Protein AF-A0A3R7HC77-F1 (afdb_monomer_lite)

Organism: NCBI:txid325452

Secondary structure (DSSP, 8-state):
-GGG--GGG---EEEE-S-SEEE-GGGGGGGGT-GGGHHHHEEEHHHHS-TTTGGGEEEE-----TT-------S-------EE--------TT---HHHHHHHTTS--EEEESSSSTTTTS---HHHHHHHHHHHHHTT-EEEES--BSSPP-S-B-S-EEEEBTT--EEEES-B---S--EE--TT-

pLDDT: mean 79.85, std 13.67, range [43.16, 96.69]

Foldseek 3Di:
DLQPDAVVVVAAAEAEEQDQFQFQQVCLVVCQQAVVCNVVRGHGVPRVHDPRNVVRYDYDNDDDDPPDDDDDDDPDDDDDPFFDFARDDHDPPPDGDNVVSLVVLLPAAEDEELAQADVPVDPDDPVVRVVVVVVCVVSNHHYHHNWDWPDDDPHWAQCFDWTAIPVGDIDTDRTDHDPHDTDHDPSPD

Sequence (189 aa):
MVRDLTTNDSTEVIIIEKSKFYYHAVGTPRTVVDANFTKKLFISYDNAISESAMPLIKFQRAMIVPGSVESMSYNYLVIATDGTYTVPFKQPANNFKRSTTEAKLTETVMTVEGKDKLAAGEHVREKFHKKLTKHLKRLDVKVVLGERLKTRLTSNSCEKQTLRTNKGTVIESDGQLLCGGFSPTTELV

Radius of gyration: 21.44 Å; chains: 1; bounding box: 42×37×54 Å

Structure (mmCIF, N/CA/C/O backbone):
data_AF-A0A3R7HC77-F1
#
_entry.id   AF-A0A3R7HC77-F1
#
loop_
_atom_site.group_PDB
_atom_site.id
_atom_site.type_symbol
_atom_site.label_atom_id
_atom_site.label_alt_id
_atom_site.label_comp_id
_atom_site.label_asym_id
_atom_site.label_entity_id
_atom_site.label_seq_id
_atom_site.pdbx_PDB_ins_code
_atom_site.Cartn_x
_atom_site.Cartn_y
_atom_site.Cartn_z
_atom_site.occupancy
_atom_site.B_iso_or_equiv
_atom_site.auth_seq_id
_atom_site.auth_comp_id
_atom_site.auth_asym_id
_atom_site.auth_atom_id
_atom_site.pdbx_PDB_model_num
ATOM 1 N N . MET A 1 1 ? 4.908 -9.036 -19.465 1.00 58.41 1 MET A N 1
ATOM 2 C CA . MET A 1 1 ? 5.549 -8.027 -18.579 1.00 58.41 1 MET A CA 1
ATOM 3 C C . MET A 1 1 ? 7.033 -7.953 -18.926 1.00 58.41 1 MET A C 1
ATOM 5 O O . MET A 1 1 ? 7.505 -8.867 -19.579 1.00 58.41 1 MET A O 1
ATOM 9 N N . VAL A 1 2 ? 7.791 -6.935 -18.483 1.00 70.31 2 VAL A N 1
ATOM 10 C CA . VAL A 1 2 ? 9.263 -6.871 -18.705 1.00 70.31 2 VAL A CA 1
ATOM 11 C C . VAL A 1 2 ? 9.970 -8.172 -18.281 1.00 70.31 2 VAL A C 1
ATOM 13 O O . VAL A 1 2 ? 10.929 -8.588 -18.913 1.00 70.31 2 VAL A O 1
ATOM 16 N N . ARG A 1 3 ? 9.440 -8.861 -17.262 1.00 72.62 3 ARG A N 1
ATOM 17 C CA . ARG A 1 3 ? 9.905 -10.178 -16.791 1.00 72.62 3 ARG A CA 1
ATOM 18 C C . ARG A 1 3 ? 9.859 -11.307 -17.825 1.00 72.62 3 ARG A C 1
ATOM 20 O O . ARG A 1 3 ? 10.592 -12.275 -17.663 1.00 72.62 3 ARG A O 1
ATOM 27 N N . ASP A 1 4 ? 9.013 -11.194 -18.838 1.00 80.00 4 ASP A N 1
ATOM 28 C CA . ASP A 1 4 ? 8.796 -12.248 -19.833 1.00 80.00 4 ASP A CA 1
ATOM 29 C C . ASP A 1 4 ? 9.574 -11.978 -21.128 1.00 80.00 4 ASP A C 1
ATOM 31 O O . ASP A 1 4 ? 9.468 -12.754 -22.071 1.00 80.00 4 ASP A O 1
ATOM 35 N N . LEU A 1 5 ? 10.336 -10.877 -21.181 1.00 83.25 5 LEU A N 1
ATOM 36 C CA . LEU A 1 5 ? 11.144 -10.537 -22.343 1.00 83.25 5 LEU A CA 1
ATOM 37 C C . LEU A 1 5 ? 12.323 -11.497 -22.493 1.00 83.25 5 LEU A C 1
ATOM 39 O O . LEU A 1 5 ? 12.971 -11.932 -21.532 1.00 83.25 5 LEU A O 1
ATOM 43 N N . THR A 1 6 ? 12.613 -11.775 -23.750 1.00 81.69 6 THR A N 1
ATOM 44 C CA . THR A 1 6 ? 13.701 -12.614 -24.213 1.00 81.69 6 THR A CA 1
ATOM 45 C C . THR A 1 6 ? 14.440 -11.902 -25.336 1.00 81.69 6 THR A C 1
ATOM 47 O O . THR A 1 6 ? 13.925 -10.988 -25.979 1.00 81.69 6 THR A O 1
ATOM 50 N N . THR A 1 7 ? 15.658 -12.344 -25.628 1.00 78.75 7 THR A N 1
ATOM 51 C CA . THR A 1 7 ? 16.459 -11.782 -26.725 1.00 78.75 7 THR A CA 1
ATOM 52 C C . THR A 1 7 ? 15.796 -11.930 -28.098 1.00 78.75 7 THR A C 1
ATOM 54 O O . THR A 1 7 ? 16.121 -11.174 -29.009 1.00 78.75 7 THR A O 1
ATOM 57 N N . ASN A 1 8 ? 14.839 -12.853 -28.249 1.00 84.50 8 ASN A N 1
ATOM 58 C CA . ASN A 1 8 ? 14.080 -13.035 -29.487 1.00 84.50 8 ASN A CA 1
ATOM 59 C C . ASN A 1 8 ? 13.098 -11.887 -29.757 1.00 84.50 8 ASN A C 1
ATOM 61 O O . ASN A 1 8 ? 12.746 -11.651 -30.910 1.00 84.50 8 ASN A O 1
ATOM 65 N N . ASP A 1 9 ? 12.698 -11.141 -28.726 1.00 84.69 9 ASP A N 1
ATOM 66 C CA . ASP A 1 9 ? 11.737 -10.042 -28.854 1.00 84.69 9 ASP A CA 1
ATOM 67 C C . ASP A 1 9 ? 12.337 -8.799 -29.535 1.00 84.69 9 ASP A C 1
ATOM 69 O O . ASP A 1 9 ? 11.611 -7.846 -29.815 1.00 84.69 9 ASP A O 1
ATOM 73 N N . SER A 1 10 ? 13.654 -8.788 -29.808 1.00 84.19 10 SER A N 1
ATOM 74 C CA . SER A 1 10 ? 14.369 -7.717 -30.529 1.00 84.19 10 SER A CA 1
ATOM 75 C C . SER A 1 10 ? 14.011 -6.306 -30.037 1.00 84.19 10 SER A C 1
ATOM 77 O O . SER A 1 10 ? 13.855 -5.372 -30.821 1.00 84.19 10 SER A O 1
ATOM 79 N N . THR A 1 11 ? 13.843 -6.166 -28.721 1.00 87.19 11 THR A N 1
ATOM 80 C CA . THR A 1 11 ? 13.348 -4.952 -28.070 1.00 87.19 11 THR A CA 1
ATOM 81 C C . THR A 1 11 ? 14.378 -4.449 -27.067 1.00 87.19 11 THR A C 1
ATOM 83 O O . THR A 1 11 ? 14.855 -5.210 -26.228 1.00 87.19 11 THR A O 1
ATOM 86 N N . GLU A 1 12 ? 14.686 -3.154 -27.126 1.00 90.56 12 GLU A N 1
ATOM 87 C CA . GLU A 1 12 ? 15.409 -2.445 -26.069 1.00 90.56 12 GLU A CA 1
ATOM 88 C C . GLU A 1 12 ? 14.405 -1.793 -25.113 1.00 90.56 12 GLU A C 1
ATOM 90 O O . GLU A 1 12 ? 13.430 -1.176 -25.547 1.00 90.56 12 GLU A O 1
ATOM 95 N N . VAL A 1 13 ? 14.649 -1.910 -23.807 1.00 92.50 13 VAL A N 1
ATOM 96 C CA . VAL A 1 13 ? 13.808 -1.304 -22.772 1.00 92.50 13 VAL A CA 1
ATOM 97 C C . VAL A 1 13 ? 14.621 -0.297 -21.974 1.00 92.50 13 VAL A C 1
ATOM 99 O O . VAL A 1 13 ? 15.631 -0.639 -21.363 1.00 92.50 13 VAL A O 1
ATOM 102 N N . ILE A 1 14 ? 14.141 0.944 -21.917 1.00 91.19 14 ILE A N 1
ATOM 103 C CA . ILE A 1 14 ? 14.693 1.977 -21.039 1.00 91.19 14 ILE A CA 1
ATOM 104 C C . ILE A 1 14 ? 13.765 2.120 -19.834 1.00 91.19 14 ILE A C 1
ATOM 106 O O . ILE A 1 14 ? 12.588 2.446 -19.979 1.00 91.19 14 ILE A O 1
ATOM 110 N N . ILE A 1 15 ? 14.293 1.870 -18.636 1.00 89.88 15 ILE A N 1
ATOM 111 C CA . ILE A 1 15 ? 13.570 2.071 -17.377 1.00 89.88 15 ILE A CA 1
ATOM 112 C C . ILE A 1 15 ? 14.060 3.368 -16.744 1.00 89.88 15 ILE A C 1
ATOM 114 O O . ILE A 1 15 ? 15.208 3.456 -16.303 1.00 89.88 15 ILE A O 1
ATOM 118 N N . ILE A 1 16 ? 13.168 4.355 -16.668 1.00 87.94 16 ILE A N 1
ATOM 119 C CA . ILE A 1 16 ? 13.407 5.615 -15.965 1.00 87.94 16 ILE A CA 1
ATOM 120 C C . ILE A 1 16 ? 12.888 5.470 -14.537 1.00 87.94 16 ILE A C 1
ATOM 122 O O . ILE A 1 16 ? 11.684 5.408 -14.306 1.00 87.94 16 ILE A O 1
ATOM 126 N N . GLU A 1 17 ? 13.803 5.394 -13.573 1.00 83.38 17 GLU A N 1
ATOM 127 C CA . GLU A 1 17 ? 13.462 5.168 -12.169 1.00 83.38 17 GLU A CA 1
ATOM 128 C C . GLU A 1 17 ? 14.442 5.894 -11.238 1.00 83.38 17 GLU A C 1
ATOM 130 O O . GLU A 1 17 ? 15.667 5.791 -11.365 1.00 83.38 17 GLU A O 1
ATOM 135 N N . LYS A 1 18 ? 13.903 6.583 -10.229 1.00 81.00 18 LYS A N 1
ATOM 136 C CA . LYS A 1 18 ? 14.699 7.287 -9.216 1.00 81.00 18 LYS A CA 1
ATOM 137 C C . LYS A 1 18 ? 15.433 6.320 -8.275 1.00 81.00 18 LYS A C 1
ATOM 139 O O . LYS A 1 18 ? 16.565 6.584 -7.861 1.00 81.00 18 LYS A O 1
ATOM 144 N N . SER A 1 19 ? 14.827 5.176 -7.951 1.00 81.06 19 SER A N 1
ATOM 145 C CA . SER A 1 19 ? 15.245 4.222 -6.912 1.00 81.06 19 SER A CA 1
ATOM 146 C C . SER A 1 19 ? 16.106 3.043 -7.393 1.00 81.06 19 SER A C 1
ATOM 148 O O . SER A 1 19 ? 15.931 2.527 -8.490 1.00 81.06 19 SER A O 1
ATOM 150 N N . LYS A 1 20 ? 17.098 2.597 -6.584 1.00 84.56 20 LYS A N 1
ATOM 151 C CA . LYS A 1 20 ? 18.055 1.493 -6.925 1.00 84.56 20 LYS A CA 1
ATOM 152 C C . LYS A 1 20 ? 17.440 0.113 -6.767 1.00 84.56 20 LYS A C 1
ATOM 154 O O . LYS A 1 20 ? 18.063 -0.887 -7.091 1.00 84.56 20 LYS A O 1
ATOM 159 N N . PHE A 1 21 ? 16.219 0.092 -6.283 1.00 84.44 21 PHE A N 1
ATOM 160 C CA . PHE A 1 21 ? 15.505 -1.084 -5.869 1.00 84.44 21 PHE A CA 1
ATOM 161 C C . PHE A 1 21 ? 14.038 -0.893 -6.220 1.00 84.44 21 PHE A C 1
ATOM 163 O O . PHE A 1 21 ? 13.509 0.223 -6.171 1.00 84.44 21 PHE A O 1
ATOM 170 N N . TYR A 1 22 ? 13.388 -2.009 -6.497 1.00 84.12 22 TYR A N 1
ATOM 171 C CA . TYR A 1 22 ? 11.946 -2.102 -6.492 1.00 84.12 22 TYR A CA 1
ATOM 172 C C . TYR A 1 22 ? 11.442 -2.067 -5.042 1.00 84.12 22 TYR A C 1
ATOM 174 O O . TYR A 1 22 ? 11.969 -2.767 -4.171 1.00 84.12 22 TYR A O 1
ATOM 182 N N . TYR A 1 23 ? 10.427 -1.248 -4.774 1.00 82.75 23 TYR A N 1
ATOM 183 C CA . TYR A 1 23 ? 9.815 -1.131 -3.453 1.00 82.75 23 TYR A CA 1
ATOM 184 C C . TYR A 1 23 ? 8.523 -1.951 -3.371 1.00 82.75 23 TYR A C 1
ATOM 186 O O . TYR A 1 23 ? 7.551 -1.682 -4.073 1.00 82.75 23 TYR A O 1
ATOM 194 N N . HIS A 1 24 ? 8.482 -2.943 -2.483 1.00 85.56 24 HIS A N 1
ATOM 195 C CA . HIS A 1 24 ? 7.312 -3.796 -2.291 1.00 85.56 24 HIS A CA 1
ATOM 196 C C . HIS A 1 24 ? 6.262 -3.137 -1.378 1.00 85.56 24 HIS A C 1
ATOM 198 O O . HIS A 1 24 ? 6.124 -3.494 -0.208 1.00 85.56 24 HIS A O 1
ATOM 204 N N . ALA A 1 25 ? 5.488 -2.200 -1.933 1.00 78.69 25 ALA A N 1
ATOM 205 C CA . ALA A 1 25 ? 4.499 -1.404 -1.194 1.00 78.69 25 ALA A CA 1
ATOM 206 C C . ALA A 1 25 ? 3.441 -2.240 -0.440 1.00 78.69 25 ALA A C 1
ATOM 208 O O . ALA A 1 25 ? 3.046 -1.901 0.674 1.00 78.69 25 ALA A O 1
ATOM 209 N N . VAL A 1 26 ? 3.014 -3.377 -1.002 1.00 83.00 26 VAL A N 1
ATOM 210 C CA . VAL A 1 26 ? 2.034 -4.279 -0.358 1.00 83.00 26 VAL A CA 1
ATOM 211 C C . VAL A 1 26 ? 2.589 -4.899 0.930 1.00 83.00 26 VAL A C 1
ATOM 213 O O . VAL A 1 26 ? 1.835 -5.193 1.855 1.00 83.00 26 VAL A O 1
ATOM 216 N N . GLY A 1 27 ? 3.909 -5.072 1.021 1.00 83.12 27 GLY A N 1
ATOM 217 C CA . GLY A 1 27 ? 4.573 -5.568 2.221 1.00 83.12 27 GLY A CA 1
ATOM 218 C C . GLY A 1 27 ? 4.701 -4.520 3.325 1.00 83.12 27 GLY A C 1
ATOM 219 O O . GLY A 1 27 ? 4.943 -4.883 4.474 1.00 83.12 27 GLY A O 1
ATOM 220 N N . THR A 1 28 ? 4.533 -3.233 3.020 1.00 77.44 28 THR A N 1
ATOM 221 C CA . THR A 1 28 ? 4.806 -2.133 3.953 1.00 77.44 28 THR A CA 1
ATOM 222 C C . THR A 1 28 ? 4.014 -2.195 5.258 1.00 77.44 28 THR A C 1
ATOM 224 O O . THR A 1 28 ? 4.620 -1.983 6.304 1.00 77.44 28 THR A O 1
ATOM 227 N N . PRO A 1 29 ? 2.722 -2.574 5.300 1.00 79.31 29 PRO A N 1
ATOM 228 C CA . PRO A 1 29 ? 2.012 -2.727 6.572 1.00 79.31 29 PRO A CA 1
ATOM 229 C C . PRO A 1 29 ? 2.699 -3.693 7.552 1.00 79.31 29 PRO A C 1
ATOM 231 O O . PRO A 1 29 ? 2.525 -3.578 8.763 1.00 79.31 29 PRO A O 1
ATOM 234 N N . ARG A 1 30 ? 3.529 -4.626 7.062 1.00 82.00 30 ARG A N 1
ATOM 235 C CA . ARG A 1 30 ? 4.286 -5.543 7.916 1.00 82.00 30 ARG A CA 1
ATOM 236 C C . ARG A 1 30 ? 5.389 -4.838 8.712 1.00 82.00 30 ARG A C 1
ATOM 238 O O . ARG A 1 30 ? 5.712 -5.309 9.798 1.00 82.00 30 ARG A O 1
ATOM 245 N N . THR A 1 31 ? 5.930 -3.711 8.245 1.00 73.62 31 THR A N 1
ATOM 246 C CA . THR A 1 31 ? 6.983 -2.981 8.978 1.00 73.62 31 THR A CA 1
ATOM 247 C C . THR A 1 31 ? 6.468 -2.251 10.205 1.00 73.62 31 THR A C 1
ATOM 249 O O . THR A 1 31 ? 7.250 -1.997 11.117 1.00 73.62 31 THR A O 1
ATOM 252 N N . VAL A 1 32 ? 5.158 -1.988 10.273 1.00 71.12 32 VAL A N 1
ATOM 253 C CA . VAL A 1 32 ? 4.496 -1.469 11.483 1.00 71.12 32 VAL A CA 1
ATOM 254 C C . VAL A 1 32 ? 4.728 -2.406 12.664 1.00 71.12 32 VAL A C 1
ATOM 256 O O . VAL A 1 32 ? 4.864 -1.967 13.802 1.00 71.12 32 VAL A O 1
ATOM 259 N N . VAL A 1 33 ? 4.772 -3.709 12.380 1.00 73.38 33 VAL A N 1
ATOM 260 C CA . VAL A 1 33 ? 4.750 -4.763 13.392 1.00 73.38 33 VAL A CA 1
ATOM 261 C C . VAL A 1 33 ? 6.056 -5.549 13.507 1.00 73.38 33 VAL A C 1
ATOM 263 O O . VAL A 1 33 ? 6.248 -6.317 14.453 1.00 73.38 33 VAL A O 1
ATOM 266 N N . ASP A 1 34 ? 6.939 -5.378 12.531 1.00 74.88 34 ASP A N 1
ATOM 267 C CA . ASP A 1 34 ? 8.190 -6.107 12.386 1.00 74.88 34 ASP A CA 1
ATOM 268 C C . ASP A 1 34 ? 9.205 -5.229 11.649 1.00 74.88 34 ASP A C 1
ATOM 270 O O . ASP A 1 34 ? 9.308 -5.252 10.420 1.00 74.88 34 ASP A O 1
ATOM 274 N N . ALA A 1 35 ? 9.969 -4.433 12.398 1.00 72.62 35 ALA A N 1
ATOM 275 C CA . ALA A 1 35 ? 10.950 -3.520 11.810 1.00 72.62 35 ALA A CA 1
ATOM 276 C C . ALA A 1 35 ? 11.988 -4.230 10.922 1.00 72.62 35 ALA A C 1
ATOM 278 O O . ALA A 1 35 ? 12.471 -3.651 9.945 1.00 72.62 35 ALA A O 1
ATOM 279 N N . ASN A 1 36 ? 12.319 -5.491 11.227 1.00 80.12 36 ASN A N 1
ATOM 280 C CA . ASN A 1 36 ? 13.277 -6.279 10.451 1.00 80.12 36 ASN A CA 1
ATOM 281 C C . ASN A 1 36 ? 12.746 -6.622 9.055 1.00 80.12 36 ASN A C 1
ATOM 283 O O . ASN A 1 36 ? 13.534 -6.880 8.141 1.00 80.12 36 ASN A O 1
ATOM 287 N N . PHE A 1 37 ? 11.427 -6.562 8.858 1.00 82.31 37 PHE A N 1
ATOM 288 C CA . PHE A 1 37 ? 10.802 -6.733 7.553 1.00 82.31 37 PHE A CA 1
ATOM 289 C C . PHE A 1 37 ? 11.151 -5.607 6.571 1.00 82.31 37 PHE A C 1
ATOM 291 O O . PHE A 1 37 ? 11.095 -5.823 5.365 1.00 82.31 37 PHE A O 1
ATOM 298 N N . THR A 1 38 ? 11.606 -4.443 7.051 1.00 79.19 38 THR A N 1
ATOM 299 C CA . THR A 1 38 ? 12.018 -3.307 6.203 1.00 79.19 38 THR A CA 1
ATOM 300 C C . THR A 1 38 ? 13.045 -3.719 5.149 1.00 79.19 38 THR A C 1
ATOM 302 O O . THR A 1 38 ? 12.943 -3.323 3.992 1.00 79.19 38 THR A O 1
ATOM 305 N N . LYS A 1 39 ? 13.992 -4.594 5.511 1.00 83.38 39 LYS A N 1
ATOM 306 C CA . LYS A 1 39 ? 15.020 -5.106 4.587 1.00 83.38 39 LYS A CA 1
ATOM 307 C C . LYS A 1 39 ? 14.432 -5.919 3.429 1.00 83.38 39 LYS A C 1
ATOM 309 O O . LYS A 1 39 ? 15.059 -6.023 2.388 1.00 83.38 39 LYS A O 1
ATOM 314 N N . LYS A 1 40 ? 13.238 -6.490 3.613 1.00 88.00 40 LYS A N 1
ATOM 315 C CA . LYS A 1 40 ? 12.517 -7.272 2.599 1.00 88.00 40 LYS A CA 1
ATOM 316 C C . LYS A 1 40 ? 11.644 -6.406 1.689 1.00 88.00 40 LYS A C 1
ATOM 318 O O . LYS A 1 40 ? 11.146 -6.915 0.692 1.00 88.00 40 LYS A O 1
ATOM 323 N N . LEU A 1 41 ? 11.444 -5.124 2.018 1.00 83.69 41 LEU A N 1
ATOM 324 C CA . LEU A 1 41 ? 10.681 -4.204 1.169 1.00 83.69 41 LEU A CA 1
ATOM 325 C C . LEU A 1 41 ? 11.484 -3.697 -0.027 1.00 83.69 41 LEU A C 1
ATOM 327 O O . LEU A 1 41 ? 10.890 -3.291 -1.020 1.00 83.69 41 LEU A O 1
ATOM 331 N N . PHE A 1 42 ? 12.811 -3.692 0.074 1.00 86.31 42 PHE A N 1
ATOM 332 C CA . PHE A 1 42 ? 13.704 -3.158 -0.946 1.00 86.31 42 PHE A CA 1
ATOM 333 C C . PHE A 1 42 ? 14.336 -4.314 -1.717 1.00 86.31 42 PHE A C 1
ATOM 335 O O . PHE A 1 42 ? 15.244 -4.982 -1.228 1.00 86.31 42 PHE A O 1
ATOM 342 N N . ILE A 1 43 ? 13.813 -4.577 -2.911 1.00 88.81 43 ILE A N 1
ATOM 343 C CA . ILE A 1 43 ? 14.195 -5.715 -3.747 1.00 88.81 43 ILE A CA 1
ATOM 344 C C . ILE A 1 43 ? 15.140 -5.208 -4.840 1.00 88.81 43 ILE A C 1
ATOM 346 O O . ILE A 1 43 ? 14.795 -4.268 -5.558 1.00 88.81 43 ILE A O 1
ATOM 350 N N . SER A 1 44 ? 16.330 -5.808 -4.973 1.00 89.69 44 SER A N 1
ATOM 351 C CA . SER A 1 44 ? 17.231 -5.487 -6.094 1.00 89.69 44 SER A CA 1
ATOM 352 C C . SER A 1 44 ? 16.535 -5.761 -7.424 1.00 89.69 44 SER A C 1
ATOM 354 O O . SER A 1 44 ? 15.783 -6.732 -7.537 1.00 89.69 44 SER A O 1
ATOM 356 N N . TYR A 1 45 ? 16.819 -4.950 -8.441 1.00 86.94 45 TYR A N 1
ATOM 357 C CA . TYR A 1 45 ? 16.300 -5.197 -9.782 1.00 86.94 45 TYR A CA 1
ATOM 358 C C . TYR A 1 45 ? 16.773 -6.531 -10.363 1.00 86.94 45 TYR A C 1
ATOM 360 O O . TYR A 1 45 ? 15.978 -7.182 -11.032 1.00 86.94 45 TYR A O 1
ATOM 368 N N . ASP A 1 46 ? 17.959 -7.009 -9.985 1.00 86.62 46 ASP A N 1
ATOM 369 C CA . ASP A 1 46 ? 18.459 -8.339 -10.374 1.00 86.62 46 ASP A CA 1
ATOM 370 C C . ASP A 1 46 ? 17.553 -9.477 -9.874 1.00 86.62 46 ASP A C 1
ATOM 372 O O . ASP A 1 46 ? 17.426 -10.511 -10.512 1.00 86.62 46 ASP A O 1
ATOM 376 N N . ASN A 1 47 ? 16.875 -9.273 -8.738 1.00 87.88 47 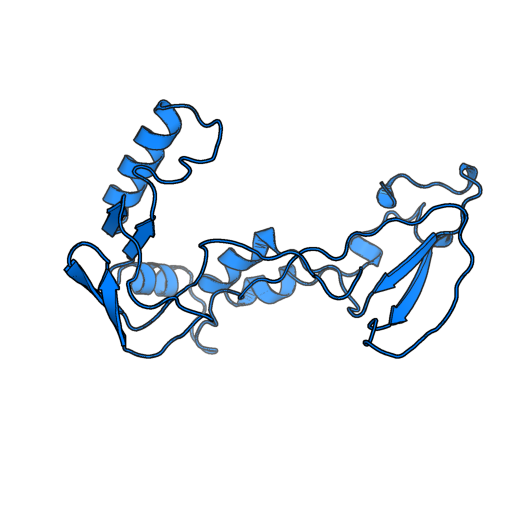ASN A N 1
ATOM 377 C CA . ASN A 1 47 ? 15.908 -10.233 -8.194 1.00 87.88 47 ASN A CA 1
ATOM 378 C C . ASN A 1 47 ? 14.488 -9.979 -8.722 1.00 87.88 47 ASN A C 1
ATOM 380 O O . ASN A 1 47 ? 13.606 -10.838 -8.632 1.00 87.88 47 ASN A O 1
ATOM 384 N N . ALA A 1 48 ? 14.221 -8.760 -9.191 1.00 85.62 48 ALA A N 1
ATOM 385 C CA . ALA A 1 48 ? 12.917 -8.361 -9.688 1.00 85.62 48 ALA A CA 1
ATOM 386 C C . ALA A 1 48 ? 12.752 -8.662 -11.182 1.00 85.62 48 ALA A C 1
ATOM 388 O O . ALA A 1 48 ? 11.618 -8.804 -11.622 1.00 85.62 48 ALA A O 1
ATOM 389 N N . ILE A 1 49 ? 13.827 -8.784 -11.949 1.00 87.31 49 ILE A N 1
ATOM 390 C CA . ILE A 1 49 ? 13.828 -8.986 -13.399 1.00 87.31 49 ILE A CA 1
ATOM 391 C C . ILE A 1 49 ? 14.449 -10.353 -13.694 1.00 87.31 49 ILE A C 1
ATOM 393 O O . ILE A 1 49 ? 15.336 -10.798 -12.978 1.00 87.31 49 ILE A O 1
ATOM 397 N N . SER A 1 50 ? 13.943 -11.051 -14.709 1.00 87.19 50 SER A N 1
ATOM 398 C CA . SER A 1 50 ? 14.492 -12.347 -15.113 1.00 87.19 50 SER A CA 1
ATOM 399 C C . SER A 1 50 ? 15.877 -12.191 -15.748 1.00 87.19 50 SER A C 1
ATOM 401 O O . SER A 1 50 ? 16.158 -11.203 -16.428 1.00 87.19 50 SER A O 1
ATOM 403 N N . GLU A 1 51 ? 16.727 -13.207 -15.586 1.00 86.88 51 GLU A N 1
ATOM 404 C CA . GLU A 1 51 ? 18.066 -13.230 -16.193 1.00 86.88 51 GLU A CA 1
ATOM 405 C C . GLU A 1 51 ? 18.018 -13.083 -17.723 1.00 86.88 51 GLU A C 1
ATOM 407 O O . GLU A 1 51 ? 18.907 -12.470 -18.304 1.00 86.88 51 GLU A O 1
ATOM 412 N N . SER A 1 52 ? 16.959 -13.578 -18.376 1.00 87.44 52 SER A N 1
ATOM 413 C CA . SER A 1 52 ? 16.765 -13.447 -19.827 1.00 87.44 52 SER A CA 1
ATOM 414 C C . SER A 1 52 ? 16.455 -12.019 -20.279 1.00 87.44 52 SER A C 1
ATOM 416 O O . SER A 1 52 ? 16.820 -11.645 -21.391 1.00 87.44 52 SER A O 1
ATOM 418 N N . ALA A 1 53 ? 15.778 -11.229 -19.440 1.00 88.75 53 ALA A N 1
ATOM 419 C CA . ALA A 1 53 ? 15.358 -9.870 -19.770 1.00 88.75 53 ALA A CA 1
ATOM 420 C C . ALA A 1 53 ? 16.417 -8.823 -19.404 1.00 88.75 53 ALA A C 1
ATOM 422 O O . ALA A 1 53 ? 16.508 -7.788 -20.060 1.00 88.75 53 ALA A O 1
ATOM 423 N N . MET A 1 54 ? 17.226 -9.080 -18.372 1.00 88.44 54 MET A N 1
ATOM 424 C CA . MET A 1 54 ? 18.202 -8.117 -17.851 1.00 88.44 54 MET A CA 1
ATOM 425 C C . MET A 1 54 ? 19.168 -7.544 -18.915 1.00 88.44 54 MET A C 1
ATOM 427 O O . MET A 1 54 ? 19.396 -6.334 -18.888 1.00 88.44 54 MET A O 1
ATOM 431 N N . PRO A 1 55 ? 19.682 -8.322 -19.896 1.00 89.81 55 PRO A N 1
ATOM 432 C CA . PRO A 1 55 ? 20.557 -7.791 -20.948 1.00 89.81 55 PRO A CA 1
ATOM 433 C C . PRO A 1 55 ? 19.896 -6.768 -21.883 1.00 89.81 55 PRO A C 1
ATOM 435 O O . PRO A 1 55 ? 20.597 -6.024 -22.563 1.00 89.81 55 PRO A O 1
ATOM 438 N N . LEU A 1 56 ? 18.562 -6.733 -21.938 1.00 90.94 56 LEU A N 1
ATOM 439 C CA . LEU A 1 56 ? 17.787 -5.855 -22.822 1.00 90.94 56 LEU A CA 1
ATOM 440 C C . LEU A 1 56 ? 17.419 -4.521 -22.161 1.00 90.94 56 LEU A C 1
ATOM 442 O O . LEU A 1 56 ? 16.792 -3.667 -22.792 1.00 90.94 56 LEU A O 1
ATOM 446 N N . ILE A 1 57 ? 17.762 -4.353 -20.882 1.00 90.56 57 ILE A N 1
ATOM 447 C CA . ILE A 1 57 ? 17.282 -3.252 -20.053 1.00 90.56 57 ILE A CA 1
ATOM 448 C C . ILE A 1 57 ? 18.407 -2.263 -19.774 1.00 90.56 57 ILE A C 1
ATOM 450 O O . ILE A 1 57 ? 19.454 -2.603 -19.226 1.00 90.56 57 ILE A O 1
ATOM 454 N N . LYS A 1 58 ? 18.137 -0.992 -20.066 1.00 91.19 58 LYS A N 1
ATOM 455 C CA . LYS A 1 58 ? 18.966 0.144 -19.668 1.00 91.19 58 LYS A CA 1
ATOM 456 C C . LYS A 1 58 ? 18.255 0.927 -18.572 1.00 91.19 58 LYS A C 1
ATOM 458 O O . LYS A 1 58 ? 17.151 1.431 -18.764 1.00 91.19 58 LYS A O 1
ATOM 463 N N . PHE A 1 59 ? 18.896 1.050 -17.414 1.00 88.69 59 PHE A N 1
ATOM 464 C CA . PHE A 1 59 ? 18.382 1.872 -16.321 1.00 88.69 59 PHE A CA 1
ATOM 465 C C . PHE A 1 59 ? 18.868 3.310 -16.453 1.00 88.69 59 PHE A C 1
ATOM 467 O O . PHE A 1 59 ? 20.071 3.565 -16.408 1.00 88.69 59 PHE A O 1
ATOM 474 N N . GLN A 1 60 ? 17.932 4.253 -16.505 1.00 87.88 60 GLN A N 1
ATOM 475 C CA . GLN A 1 60 ? 18.217 5.673 -16.374 1.00 87.88 60 GLN A CA 1
ATOM 476 C C . GLN A 1 60 ? 17.716 6.182 -15.025 1.00 87.88 60 GLN A C 1
ATOM 478 O O . GLN A 1 60 ? 16.552 6.039 -14.650 1.00 87.88 60 GLN A O 1
ATOM 483 N N . ARG A 1 61 ? 18.638 6.773 -14.268 1.00 81.81 61 ARG A N 1
ATOM 484 C CA . ARG A 1 61 ? 18.397 7.275 -12.915 1.00 81.81 61 ARG A CA 1
ATOM 485 C C . ARG A 1 61 ? 17.977 8.720 -12.990 1.00 81.81 61 ARG A C 1
ATOM 487 O O . ARG A 1 61 ? 18.826 9.602 -12.961 1.00 81.81 61 ARG A O 1
ATOM 494 N N . ALA A 1 62 ? 16.680 8.949 -13.100 1.00 74.56 62 ALA A N 1
ATOM 495 C CA . ALA A 1 62 ? 16.159 10.296 -13.225 1.00 74.56 62 ALA A CA 1
ATOM 496 C C . ALA A 1 62 ? 14.883 10.481 -12.410 1.00 74.56 62 ALA A C 1
ATOM 498 O O . ALA A 1 62 ? 14.136 9.540 -12.136 1.00 74.56 62 ALA A O 1
ATOM 499 N N . MET A 1 63 ? 14.667 11.731 -12.021 1.00 67.06 63 MET A N 1
ATOM 500 C CA . MET A 1 63 ? 13.401 12.232 -11.519 1.00 67.06 63 MET A CA 1
ATOM 501 C C . MET A 1 63 ? 12.930 13.269 -12.529 1.00 67.06 63 MET A C 1
ATOM 503 O O . MET A 1 63 ? 13.699 14.161 -12.884 1.00 67.06 63 MET A O 1
ATOM 507 N N . ILE A 1 64 ? 11.696 13.138 -13.007 1.00 67.56 64 ILE A N 1
ATOM 508 C CA . ILE A 1 64 ? 11.087 14.168 -13.847 1.00 67.56 64 ILE A CA 1
ATOM 509 C C . ILE A 1 64 ? 10.808 15.361 -12.930 1.00 67.56 64 ILE A C 1
ATOM 511 O O . ILE A 1 64 ? 10.149 15.208 -11.903 1.00 67.56 64 ILE A O 1
ATOM 515 N N . VAL A 1 65 ? 11.377 16.521 -13.260 1.00 66.19 65 VAL A N 1
ATOM 516 C CA . VAL A 1 65 ? 11.189 17.772 -12.514 1.00 66.19 65 VAL A CA 1
ATOM 517 C C . VAL A 1 65 ? 10.419 18.741 -13.409 1.00 66.19 65 VAL A C 1
ATOM 519 O O . VAL A 1 65 ? 10.811 18.910 -14.568 1.00 66.19 65 VAL A O 1
ATOM 522 N N . PRO A 1 66 ? 9.360 19.402 -12.908 1.00 60.97 66 PRO A N 1
ATOM 523 C CA . PRO A 1 66 ? 8.631 20.400 -13.682 1.00 60.97 66 PRO A CA 1
ATOM 524 C C . PRO A 1 66 ? 9.566 21.477 -14.258 1.00 60.97 66 PRO A C 1
ATOM 526 O O . PRO A 1 66 ? 10.353 22.075 -13.528 1.00 60.97 66 PRO A O 1
ATOM 529 N N . GLY A 1 67 ? 9.477 21.724 -15.569 1.00 67.38 67 GLY A N 1
ATOM 530 C CA . GLY A 1 67 ? 10.268 22.742 -16.279 1.00 67.38 67 GLY A CA 1
ATOM 531 C C . GLY A 1 67 ? 11.580 22.252 -16.908 1.00 67.38 67 GLY A C 1
ATOM 532 O O . GLY A 1 67 ? 12.140 22.962 -17.741 1.00 67.38 67 GLY A O 1
ATOM 533 N N . SER A 1 68 ? 12.043 21.041 -16.587 1.00 67.00 68 SER A N 1
ATOM 534 C CA . SER A 1 68 ? 13.169 20.404 -17.282 1.00 67.00 68 SER A CA 1
ATOM 535 C C . SER A 1 68 ? 12.653 19.593 -18.469 1.00 67.00 68 SER A C 1
ATOM 537 O O . SER A 1 68 ? 11.939 18.611 -18.278 1.00 67.00 68 SER A O 1
ATOM 539 N N . VAL A 1 69 ? 13.007 19.988 -19.696 1.00 63.97 69 VAL A N 1
ATOM 540 C CA . VAL A 1 69 ? 12.618 19.255 -20.911 1.00 63.97 69 VAL A CA 1
ATOM 541 C C . VAL A 1 69 ? 13.822 18.497 -21.455 1.00 63.97 69 VAL A C 1
ATOM 543 O O . VAL A 1 69 ? 14.722 19.087 -22.046 1.00 63.97 69 VAL A O 1
ATOM 546 N N . GLU A 1 70 ? 13.816 17.180 -21.275 1.00 73.88 70 GLU A N 1
ATOM 547 C CA . GLU A 1 70 ? 14.712 16.260 -21.972 1.00 73.88 70 GLU A CA 1
ATOM 548 C C . GLU A 1 70 ? 13.850 15.362 -22.868 1.00 73.88 70 GLU A C 1
ATOM 550 O O . GLU A 1 70 ? 12.897 14.734 -22.406 1.00 73.88 70 GLU A O 1
ATOM 555 N N . SER A 1 71 ? 14.120 15.362 -24.173 1.00 78.31 71 SER A N 1
ATOM 556 C CA . SER A 1 71 ? 13.326 14.603 -25.140 1.00 78.31 71 SER A CA 1
ATOM 557 C C . SER A 1 71 ? 13.961 13.247 -25.421 1.00 78.31 71 SER A C 1
ATOM 559 O O . SER A 1 71 ? 15.147 13.176 -25.741 1.00 78.31 71 SER A O 1
ATOM 561 N N . MET A 1 72 ? 13.153 12.189 -25.402 1.00 82.94 72 MET A N 1
ATOM 562 C CA . MET A 1 72 ? 13.549 10.844 -25.816 1.00 82.94 72 MET A CA 1
ATOM 563 C C . MET A 1 72 ? 12.544 10.299 -26.829 1.00 82.94 72 MET A C 1
ATOM 565 O O . MET A 1 72 ? 11.338 10.330 -26.593 1.00 82.94 72 MET A O 1
ATOM 569 N N . SER A 1 73 ? 13.037 9.792 -27.958 1.00 87.75 73 SER A N 1
ATOM 570 C CA . SER A 1 73 ? 12.213 9.082 -28.935 1.00 87.75 73 SER A CA 1
ATOM 571 C C . SER A 1 73 ? 11.925 7.664 -28.455 1.00 87.75 73 SER A C 1
ATOM 573 O O . SER A 1 73 ? 12.840 6.962 -28.024 1.00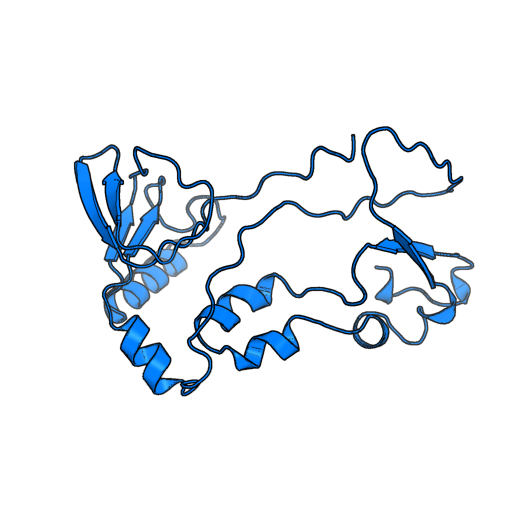 87.75 73 SER A O 1
ATOM 575 N N . TYR A 1 74 ? 10.682 7.219 -28.591 1.00 89.69 74 TYR A N 1
ATOM 576 C CA . TYR A 1 74 ? 10.263 5.858 -28.277 1.00 89.69 74 TYR A CA 1
ATOM 577 C C . TYR A 1 74 ? 9.235 5.376 -29.298 1.00 89.69 74 TYR A C 1
ATOM 579 O O . TYR A 1 74 ? 8.458 6.167 -29.831 1.00 89.69 74 TYR A O 1
ATOM 587 N N . ASN A 1 75 ? 9.192 4.064 -29.528 1.00 91.88 75 ASN A N 1
ATOM 588 C CA . ASN A 1 75 ? 8.114 3.447 -30.309 1.00 91.88 75 ASN A CA 1
ATOM 589 C C . ASN A 1 75 ? 6.882 3.181 -29.431 1.00 91.88 75 ASN A C 1
ATOM 591 O O . ASN A 1 75 ? 5.751 3.267 -29.899 1.00 91.88 75 ASN A O 1
ATOM 595 N N . TYR A 1 76 ? 7.110 2.892 -28.146 1.00 90.25 76 TYR A N 1
ATOM 596 C CA . TYR A 1 76 ? 6.078 2.627 -27.148 1.00 90.25 76 TYR A CA 1
ATOM 597 C C . TYR A 1 76 ? 6.463 3.270 -25.815 1.00 90.25 76 TYR A C 1
ATOM 599 O O . TYR A 1 76 ? 7.619 3.184 -25.402 1.00 90.25 76 TYR A O 1
ATOM 607 N N . LEU A 1 77 ? 5.489 3.875 -25.131 1.00 88.94 77 LEU A N 1
ATOM 608 C CA . LEU A 1 77 ? 5.651 4.445 -23.794 1.00 88.94 77 LEU A CA 1
ATOM 609 C C . LEU A 1 77 ? 4.745 3.718 -22.806 1.00 88.94 77 LEU A C 1
ATOM 611 O O . LEU A 1 77 ? 3.545 3.569 -23.034 1.00 88.94 77 LEU A O 1
ATOM 615 N N . VAL A 1 78 ? 5.329 3.308 -21.682 1.00 89.06 78 VAL A N 1
ATOM 616 C CA . VAL A 1 78 ? 4.604 2.757 -20.537 1.00 89.06 78 VAL A CA 1
ATOM 617 C C . VAL A 1 78 ? 4.772 3.711 -19.362 1.00 89.06 78 VAL A C 1
ATOM 619 O O . VAL A 1 78 ? 5.889 3.947 -18.910 1.00 89.06 78 VAL A O 1
ATOM 622 N N . ILE A 1 79 ? 3.659 4.236 -18.847 1.00 85.81 79 ILE A N 1
ATOM 623 C CA . ILE A 1 79 ? 3.639 5.088 -17.652 1.00 85.81 79 ILE A CA 1
ATOM 624 C C . ILE A 1 79 ? 3.186 4.230 -16.466 1.00 85.81 79 ILE A C 1
ATOM 626 O O . ILE A 1 79 ? 2.034 3.804 -16.403 1.00 85.81 79 ILE A O 1
ATOM 630 N N . ALA A 1 80 ? 4.107 3.953 -15.540 1.00 84.06 80 ALA A N 1
ATOM 631 C CA . ALA A 1 80 ? 3.896 3.077 -14.380 1.00 84.06 80 ALA A CA 1
ATOM 632 C C . ALA A 1 80 ? 4.400 3.717 -13.073 1.00 84.06 80 ALA A C 1
ATOM 634 O O . ALA A 1 80 ? 5.081 3.095 -12.267 1.00 84.06 80 ALA A O 1
ATOM 635 N N . THR A 1 81 ? 4.090 4.994 -12.883 1.00 76.56 81 THR A N 1
ATOM 636 C CA . THR A 1 81 ? 4.640 5.865 -11.829 1.00 76.56 81 THR A CA 1
ATOM 637 C C . THR A 1 81 ? 3.879 5.840 -10.504 1.00 76.56 81 THR A C 1
ATOM 639 O O . THR A 1 81 ? 4.231 6.589 -9.595 1.00 76.56 81 THR A O 1
ATOM 642 N N . ASP A 1 82 ? 2.846 4.998 -10.404 1.00 71.06 82 ASP A N 1
ATOM 643 C CA . ASP A 1 82 ? 1.983 4.828 -9.227 1.00 71.06 82 ASP A CA 1
ATOM 644 C C . ASP A 1 82 ?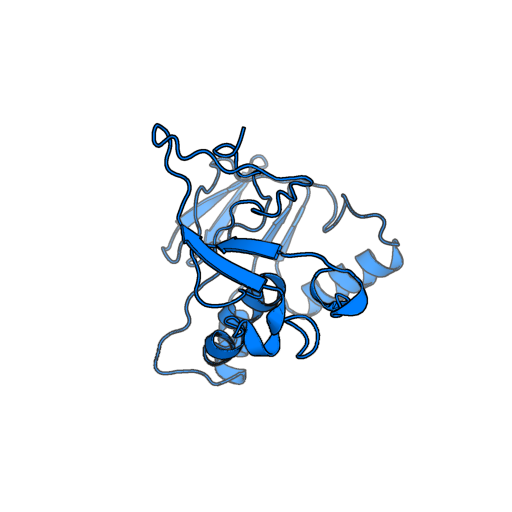 1.377 6.160 -8.704 1.00 71.06 82 ASP A C 1
ATOM 646 O O . ASP A 1 82 ? 1.464 7.227 -9.327 1.00 71.06 82 ASP A O 1
ATOM 650 N N . GLY A 1 83 ? 0.677 6.087 -7.575 1.00 68.19 83 GLY A N 1
ATOM 651 C CA . GLY A 1 83 ? 0.231 7.221 -6.776 1.00 68.19 83 GLY A CA 1
ATOM 652 C C . GLY A 1 83 ? 1.128 7.482 -5.566 1.00 68.19 83 GLY A C 1
ATOM 653 O O . GLY A 1 83 ? 2.127 6.807 -5.318 1.00 68.19 83 GLY A O 1
ATOM 654 N N . THR A 1 84 ? 0.744 8.475 -4.769 1.00 62.69 84 THR A N 1
ATOM 655 C CA . THR A 1 84 ? 1.435 8.813 -3.517 1.00 62.69 84 THR A CA 1
ATOM 656 C C . THR A 1 84 ? 0.749 8.174 -2.306 1.00 62.69 84 THR A C 1
ATOM 658 O O . THR A 1 84 ? -0.480 8.148 -2.217 1.00 62.69 84 THR A O 1
ATOM 661 N N . TYR A 1 85 ? 1.549 7.671 -1.354 1.00 57.47 85 TYR A N 1
ATOM 662 C CA . TYR A 1 85 ? 1.078 7.030 -0.119 1.00 57.47 85 TYR A CA 1
ATOM 663 C C . TYR A 1 85 ? 1.895 7.480 1.093 1.00 57.47 85 TYR A C 1
ATOM 665 O O . TYR A 1 85 ? 3.098 7.727 1.005 1.00 57.47 85 TYR A O 1
ATOM 673 N N . THR A 1 86 ? 1.257 7.510 2.259 1.00 51.97 86 THR A N 1
ATOM 674 C CA . THR A 1 86 ? 1.917 7.750 3.546 1.00 51.97 86 THR A CA 1
ATOM 675 C C . THR A 1 86 ? 2.295 6.418 4.192 1.00 51.97 86 THR A C 1
ATOM 677 O O . THR A 1 86 ? 1.423 5.637 4.572 1.00 51.97 86 THR A O 1
ATOM 680 N N . VAL A 1 87 ? 3.595 6.135 4.334 1.00 51.50 87 VAL A N 1
ATOM 681 C CA . VAL A 1 87 ? 4.071 4.846 4.871 1.00 51.50 87 VAL A CA 1
ATOM 682 C C . VAL A 1 87 ? 3.775 4.694 6.369 1.00 51.50 87 VAL A C 1
ATOM 684 O O . VAL A 1 87 ? 4.095 5.593 7.155 1.00 51.50 87 VAL A O 1
ATOM 687 N N . PRO A 1 88 ? 3.156 3.580 6.793 1.00 51.91 88 PRO A N 1
ATOM 688 C CA . PRO A 1 88 ? 2.715 3.413 8.165 1.00 51.91 88 PRO A CA 1
ATOM 689 C C . PRO A 1 88 ? 3.878 3.022 9.091 1.00 51.91 88 PRO A C 1
ATOM 691 O O . PRO A 1 88 ? 4.405 1.919 9.003 1.00 51.91 88 PRO A O 1
ATOM 694 N N . PHE A 1 89 ? 4.210 3.934 10.010 1.00 53.91 89 PHE A N 1
ATOM 695 C CA . PHE A 1 89 ? 4.897 3.715 11.294 1.00 53.91 89 PHE A CA 1
ATOM 696 C C . PHE A 1 89 ? 6.350 3.180 11.308 1.00 53.91 89 PHE A C 1
ATOM 698 O O . PHE A 1 89 ? 6.778 2.381 10.479 1.00 53.91 89 PHE A O 1
ATOM 705 N N . LYS A 1 90 ? 7.113 3.581 12.340 1.00 47.16 90 LYS A N 1
ATOM 706 C CA . LYS A 1 90 ? 8.469 3.090 12.648 1.00 47.16 90 LYS A CA 1
ATOM 707 C C . LYS A 1 90 ? 8.527 2.575 14.093 1.00 47.16 90 LYS A C 1
ATOM 709 O O . LYS A 1 90 ? 8.313 3.334 15.031 1.00 47.16 90 LYS A O 1
ATOM 714 N N . GLN A 1 91 ? 8.842 1.292 14.276 1.00 45.59 91 GLN A N 1
ATOM 715 C CA . GLN A 1 91 ? 9.010 0.653 15.591 1.00 45.59 91 GLN A CA 1
ATOM 716 C C . GLN A 1 91 ? 10.268 1.179 16.329 1.00 45.59 91 GLN A C 1
ATOM 718 O O . GLN A 1 91 ? 11.255 1.519 15.666 1.00 45.59 91 GLN A O 1
ATOM 723 N N . PRO A 1 92 ? 10.291 1.218 17.682 1.00 49.16 92 PRO A N 1
ATOM 724 C CA . PRO A 1 92 ? 11.490 1.579 18.440 1.00 49.16 92 PRO A CA 1
ATOM 725 C C . PRO A 1 92 ? 12.669 0.648 18.126 1.00 49.16 92 PRO A C 1
ATOM 727 O O . PRO A 1 92 ? 12.512 -0.572 18.076 1.00 49.16 92 PRO A O 1
ATOM 730 N N . ALA A 1 93 ? 13.861 1.226 17.958 1.00 51.44 93 ALA A N 1
ATOM 731 C CA . ALA A 1 93 ? 15.049 0.550 17.424 1.00 51.44 93 ALA A CA 1
ATOM 732 C C . ALA A 1 93 ? 15.654 -0.554 18.318 1.00 51.44 93 ALA A C 1
ATOM 734 O O . ALA A 1 93 ? 16.644 -1.169 17.935 1.00 51.44 93 ALA A O 1
ATOM 735 N N . ASN A 1 94 ? 15.106 -0.802 19.507 1.00 56.59 94 ASN A N 1
ATOM 736 C CA . ASN A 1 94 ? 15.666 -1.721 20.499 1.00 56.59 94 ASN A CA 1
ATOM 737 C C . ASN A 1 94 ? 14.680 -2.796 20.993 1.00 56.59 94 ASN A C 1
ATOM 739 O O . ASN A 1 94 ? 15.006 -3.530 21.923 1.00 56.59 94 ASN A O 1
ATOM 743 N N . ASN A 1 95 ? 13.491 -2.934 20.393 1.00 55.12 95 ASN A N 1
ATOM 744 C CA . ASN A 1 95 ? 12.531 -3.965 20.801 1.00 55.12 95 ASN A CA 1
ATOM 745 C C . ASN A 1 95 ? 11.722 -4.504 19.615 1.00 55.12 95 ASN A C 1
ATOM 747 O O . ASN A 1 95 ? 10.692 -3.940 19.257 1.00 55.12 95 ASN A O 1
ATOM 751 N N . PHE A 1 96 ? 12.197 -5.616 19.040 1.00 57.06 96 PHE A N 1
ATOM 752 C CA . PHE A 1 96 ? 11.700 -6.227 17.796 1.00 57.06 96 PHE A CA 1
ATOM 753 C C . PHE A 1 96 ? 10.918 -7.534 17.994 1.00 57.06 96 PHE A C 1
ATOM 755 O O . PHE A 1 96 ? 10.633 -8.242 17.028 1.00 57.06 96 PHE A O 1
ATOM 762 N N . LYS A 1 97 ? 10.623 -7.926 19.240 1.00 60.75 97 LYS A N 1
ATOM 763 C CA . LYS A 1 97 ? 9.935 -9.198 19.494 1.00 60.75 97 LYS A CA 1
ATOM 764 C C . LYS A 1 97 ? 8.479 -9.095 19.039 1.00 60.75 97 LYS A C 1
ATOM 766 O O . LYS A 1 97 ? 7.767 -8.181 19.447 1.00 60.75 97 LYS A O 1
ATOM 771 N N . ARG A 1 98 ? 8.024 -10.092 18.272 1.00 57.81 98 ARG A N 1
ATOM 772 C CA . ARG A 1 98 ? 6.629 -10.236 17.822 1.00 57.81 98 ARG A CA 1
ATOM 773 C C . ARG A 1 98 ? 5.630 -10.090 18.974 1.00 57.81 98 ARG A C 1
ATOM 775 O O . ARG A 1 98 ? 4.662 -9.360 18.828 1.00 57.81 98 ARG A O 1
ATOM 782 N N . SER A 1 99 ? 5.908 -10.716 20.117 1.00 54.66 99 SER A N 1
ATOM 783 C CA . SER A 1 99 ? 5.065 -10.643 21.315 1.00 54.66 99 SER A CA 1
ATOM 784 C C . SER A 1 99 ? 4.961 -9.230 21.899 1.00 54.66 99 SER A C 1
ATOM 786 O O . SER A 1 99 ? 3.912 -8.862 22.407 1.00 54.66 99 SER A O 1
ATOM 788 N N . THR A 1 100 ? 6.018 -8.414 21.812 1.00 53.53 100 THR A N 1
ATOM 789 C CA . THR A 1 100 ? 5.986 -7.011 22.256 1.00 53.53 100 THR A CA 1
ATOM 790 C C . THR A 1 100 ? 5.144 -6.162 21.310 1.00 53.53 100 THR A C 1
ATOM 792 O O . THR A 1 100 ? 4.381 -5.310 21.751 1.00 53.53 100 THR A O 1
ATOM 795 N N . THR A 1 101 ? 5.269 -6.388 20.002 1.00 51.75 101 THR A N 1
ATOM 796 C CA . THR A 1 101 ? 4.413 -5.721 19.024 1.00 51.75 101 THR A CA 1
ATOM 797 C C . THR A 1 101 ? 2.951 -6.126 19.210 1.00 51.75 101 THR A C 1
ATOM 799 O O . THR A 1 101 ? 2.083 -5.265 19.227 1.00 51.75 101 THR A O 1
ATOM 802 N N . GLU A 1 102 ? 2.672 -7.420 19.380 1.00 50.56 102 GLU A N 1
ATOM 803 C CA . GLU A 1 102 ? 1.327 -7.933 19.660 1.00 50.56 102 GLU A CA 1
ATOM 804 C C . GLU A 1 102 ? 0.770 -7.331 20.963 1.00 50.56 102 GLU A C 1
ATOM 806 O O . GLU A 1 102 ? -0.385 -6.922 20.976 1.00 50.56 102 GLU A O 1
ATOM 811 N N . ALA A 1 103 ? 1.603 -7.152 21.999 1.00 51.81 103 ALA A N 1
ATOM 812 C CA . ALA A 1 103 ? 1.239 -6.461 23.241 1.00 51.81 103 ALA A CA 1
ATOM 813 C C . ALA A 1 103 ? 0.937 -4.959 23.043 1.00 51.81 103 ALA A C 1
ATOM 815 O O . ALA A 1 103 ? -0.001 -4.447 23.640 1.00 51.81 103 ALA A O 1
ATOM 816 N N . LYS A 1 104 ? 1.671 -4.252 22.172 1.00 51.16 104 LYS A N 1
ATOM 817 C CA . LYS A 1 104 ? 1.366 -2.852 21.805 1.00 51.16 104 LYS A CA 1
ATOM 818 C C . LYS A 1 104 ? 0.123 -2.723 20.925 1.00 51.16 104 LYS A C 1
ATOM 820 O O . LYS A 1 104 ? -0.630 -1.779 21.067 1.00 51.16 104 LYS A O 1
ATOM 825 N N . LEU A 1 105 ? -0.149 -3.707 20.070 1.00 50.28 105 LEU A N 1
ATOM 826 C CA . LEU A 1 105 ? -1.432 -3.835 19.365 1.00 50.28 105 LEU A CA 1
ATOM 827 C C . LEU A 1 105 ? -2.588 -4.234 20.297 1.00 50.28 105 LEU A C 1
ATOM 829 O O . LEU A 1 105 ? -3.729 -4.286 19.847 1.00 50.28 105 LEU A O 1
ATOM 833 N N . THR A 1 106 ? -2.289 -4.552 21.562 1.00 45.38 106 THR A N 1
ATOM 834 C CA . THR A 1 106 ? -3.293 -4.751 22.614 1.00 45.38 106 THR 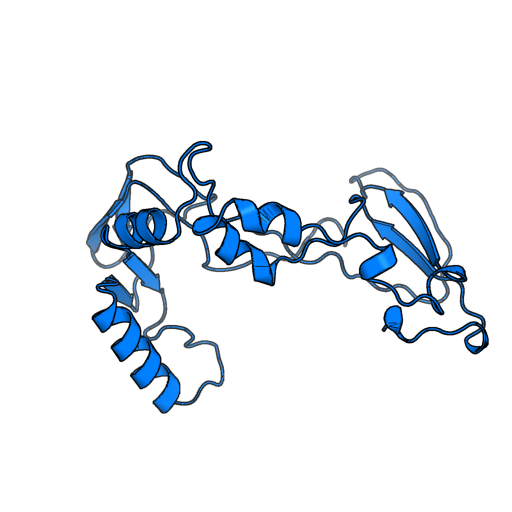A CA 1
ATOM 835 C C . THR A 1 106 ? -3.706 -3.414 23.254 1.00 45.38 106 THR A C 1
ATOM 837 O O . THR A 1 106 ? -4.677 -3.380 24.003 1.00 45.38 106 THR A O 1
ATOM 840 N N . GLU A 1 107 ? -3.026 -2.299 22.942 1.00 57.53 107 GLU A N 1
ATOM 841 C CA . GLU A 1 107 ? -3.612 -0.960 23.091 1.00 57.53 107 GLU A CA 1
ATOM 842 C C . GLU A 1 107 ? -4.728 -0.801 22.049 1.00 57.53 107 GLU A C 1
ATOM 844 O O . GLU A 1 107 ? -4.639 -1.335 20.944 1.00 57.53 107 GLU A O 1
ATOM 849 N N . THR A 1 108 ? -5.817 -0.119 22.406 1.00 54.56 108 THR A N 1
ATOM 850 C CA . THR A 1 108 ? -7.044 -0.088 21.599 1.00 54.56 108 THR A CA 1
ATOM 851 C C . THR A 1 108 ? -6.786 0.428 20.180 1.00 54.56 108 THR A C 1
ATOM 853 O O . THR A 1 108 ? -6.699 1.631 19.937 1.00 54.56 108 THR A O 1
ATOM 856 N N . VAL A 1 109 ? -6.741 -0.485 19.209 1.00 76.12 109 VAL A N 1
ATOM 857 C CA . VAL A 1 109 ? -6.673 -0.142 17.788 1.00 76.12 109 VAL A CA 1
ATOM 858 C C . VAL A 1 109 ? -8.072 0.246 17.322 1.00 76.12 109 VAL A C 1
ATOM 860 O O . VAL A 1 109 ? -9.024 -0.525 17.456 1.00 76.12 109 VAL A O 1
ATOM 863 N N . MET A 1 110 ? -8.205 1.441 16.749 1.00 80.06 110 MET A N 1
ATOM 864 C CA . MET A 1 110 ? -9.452 1.907 16.152 1.00 80.06 110 MET A CA 1
ATOM 865 C C . MET A 1 110 ? -9.306 2.065 14.640 1.00 80.06 110 MET A C 1
ATOM 867 O O . MET A 1 110 ? -8.328 2.625 14.154 1.00 80.06 110 MET A O 1
ATOM 871 N N . THR A 1 111 ? -10.316 1.624 13.894 1.00 83.75 111 THR A N 1
ATOM 872 C CA . THR A 1 111 ? -10.477 1.968 12.479 1.00 83.75 111 THR A CA 1
ATOM 873 C C . THR A 1 111 ? -11.741 2.798 12.281 1.00 83.75 111 THR A C 1
ATOM 875 O O . THR A 1 111 ? -12.777 2.522 12.892 1.00 83.75 111 THR A O 1
ATOM 878 N N . VAL A 1 112 ? -11.643 3.829 11.441 1.00 86.44 112 VAL A N 1
ATOM 879 C CA . VAL A 1 112 ? -12.748 4.723 11.082 1.00 86.44 112 VAL A CA 1
ATOM 880 C C . VAL A 1 112 ? -12.951 4.639 9.575 1.00 86.44 112 VAL A C 1
ATOM 882 O O . VAL A 1 112 ? -12.044 4.955 8.809 1.00 86.44 112 VAL A O 1
ATOM 885 N N . GLU A 1 113 ? -14.142 4.223 9.156 1.00 88.81 113 GLU A N 1
ATOM 886 C CA . GLU A 1 113 ? -14.536 4.086 7.755 1.00 88.81 113 GLU A CA 1
ATOM 887 C C . GLU A 1 113 ? -15.752 4.973 7.470 1.00 88.81 113 GLU A C 1
ATOM 889 O O . GLU A 1 113 ? -16.757 4.954 8.185 1.00 88.81 113 GLU A O 1
ATOM 894 N N . GLY A 1 114 ? -15.658 5.750 6.390 1.00 86.69 114 GLY A N 1
ATOM 895 C CA . GLY A 1 114 ? -16.716 6.659 5.959 1.00 86.69 114 GLY A CA 1
ATOM 896 C C . GLY A 1 114 ? -17.926 5.943 5.370 1.00 86.69 114 GLY A C 1
ATOM 897 O O . GLY A 1 114 ? -18.999 6.541 5.293 1.00 86.69 114 GLY A O 1
ATOM 898 N N . LYS A 1 115 ? -17.760 4.690 4.945 1.00 90.56 115 LYS A N 1
ATOM 899 C CA . LYS A 1 115 ? -18.830 3.809 4.465 1.00 90.56 115 LYS A CA 1
ATOM 900 C C . LYS A 1 115 ? -19.433 2.976 5.600 1.00 90.56 115 LYS A C 1
ATOM 902 O O . LYS A 1 115 ? -18.859 2.824 6.671 1.00 90.56 115 LYS A O 1
ATOM 907 N N . ASP A 1 116 ? -20.608 2.419 5.349 1.00 92.06 116 ASP A N 1
ATOM 908 C CA . ASP A 1 116 ? -21.376 1.587 6.283 1.00 92.06 116 ASP A CA 1
ATOM 909 C C . ASP A 1 116 ? -20.765 0.197 6.536 1.00 92.06 116 ASP A C 1
ATOM 911 O O . ASP A 1 116 ? -21.144 -0.474 7.495 1.00 92.06 116 ASP A O 1
ATOM 915 N N . LYS A 1 117 ? -19.805 -0.233 5.706 1.00 91.12 117 LYS A N 1
ATOM 916 C CA . LYS A 1 117 ? -19.015 -1.457 5.890 1.00 91.12 117 LYS A CA 1
ATOM 917 C C . LYS A 1 117 ? -17.548 -1.232 5.519 1.00 91.12 117 LYS A C 1
ATOM 919 O O . LYS A 1 117 ? -17.228 -0.480 4.599 1.00 91.12 117 LYS A O 1
ATOM 924 N N . LEU A 1 118 ? -16.656 -1.976 6.172 1.00 90.56 118 LEU A N 1
ATOM 925 C CA . LEU A 1 118 ? -15.267 -2.118 5.722 1.00 90.56 118 LEU A CA 1
ATOM 926 C C . LEU A 1 118 ? -15.231 -2.813 4.360 1.00 90.56 118 LEU A C 1
ATOM 928 O O . LEU A 1 118 ? -15.952 -3.793 4.162 1.00 90.56 118 LEU A O 1
ATOM 932 N N . ALA A 1 119 ? -14.371 -2.338 3.457 1.00 87.69 119 ALA A N 1
ATOM 933 C CA . ALA A 1 119 ? -14.272 -2.833 2.082 1.00 87.69 119 ALA A CA 1
ATOM 934 C C . ALA A 1 119 ? -15.601 -2.754 1.300 1.00 87.69 119 ALA A C 1
ATOM 936 O O . ALA A 1 119 ? -15.840 -3.543 0.394 1.00 87.69 119 ALA A O 1
ATOM 937 N N . ALA A 1 120 ? -16.477 -1.793 1.622 1.00 85.62 120 ALA A N 1
ATOM 938 C CA . ALA A 1 120 ? -17.760 -1.613 0.932 1.00 85.62 120 ALA A CA 1
ATOM 939 C C . ALA A 1 120 ? -17.631 -1.236 -0.558 1.00 85.62 120 ALA A C 1
ATOM 941 O O . ALA A 1 120 ? -18.605 -1.326 -1.295 1.00 85.62 120 ALA A O 1
ATOM 942 N N . GLY A 1 121 ? -16.460 -0.761 -1.003 1.00 81.00 121 GLY A N 1
ATOM 943 C CA . GLY A 1 121 ? -16.184 -0.525 -2.427 1.00 81.00 121 GLY A CA 1
ATOM 944 C C . GLY A 1 121 ? -15.797 -1.783 -3.204 1.00 81.00 121 GLY A C 1
ATOM 945 O O . GLY A 1 121 ? -15.717 -1.726 -4.423 1.00 81.00 121 GLY A O 1
ATOM 946 N N . GLU A 1 122 ? -15.566 -2.896 -2.511 1.00 84.19 122 GLU A N 1
ATOM 947 C CA . GLU A 1 122 ? -15.039 -4.115 -3.10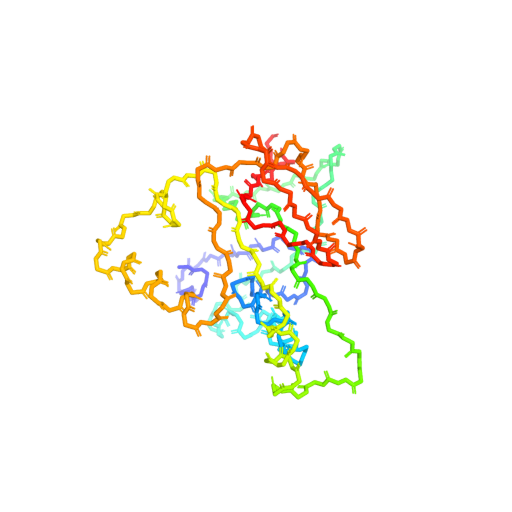6 1.00 84.19 122 GLU A CA 1
ATOM 948 C C . GLU A 1 122 ? -16.164 -5.108 -3.404 1.00 84.19 122 GLU A C 1
ATOM 950 O O . GLU A 1 122 ? -17.122 -5.245 -2.640 1.00 84.19 122 GLU A O 1
ATOM 955 N N . HIS A 1 123 ? -16.016 -5.890 -4.475 1.00 89.50 123 HIS A N 1
ATOM 956 C CA . HIS A 1 123 ? -16.948 -6.965 -4.836 1.00 89.50 123 HIS A CA 1
ATOM 957 C C . HIS A 1 123 ? -16.760 -8.225 -3.968 1.00 89.50 123 HIS A C 1
ATOM 959 O O . HIS A 1 123 ? -16.638 -9.350 -4.460 1.00 89.50 123 HIS A O 1
ATOM 965 N N . VAL A 1 124 ? -16.717 -8.050 -2.646 1.00 92.50 124 VAL A N 1
ATOM 966 C CA . VAL A 1 124 ? -16.559 -9.139 -1.679 1.00 92.50 124 VAL A CA 1
ATOM 967 C C . VAL A 1 124 ? -17.911 -9.682 -1.222 1.00 92.50 124 VAL A C 1
ATOM 969 O O . VAL A 1 124 ? -18.924 -8.993 -1.153 1.00 92.50 124 VAL A O 1
ATOM 972 N N . ARG A 1 125 ? -17.945 -10.978 -0.904 1.00 94.25 125 ARG A N 1
ATOM 973 C CA . ARG A 1 125 ? -19.176 -11.659 -0.475 1.00 94.25 125 ARG A CA 1
ATOM 974 C C . ARG A 1 125 ? -19.514 -11.313 0.975 1.00 94.25 125 ARG A C 1
ATOM 976 O O . ARG A 1 125 ? -18.622 -11.201 1.806 1.00 94.25 125 ARG A O 1
ATOM 983 N N . GLU A 1 126 ? -20.791 -11.353 1.343 1.00 94.19 126 GLU A N 1
ATOM 984 C CA . GLU A 1 126 ? -21.241 -11.107 2.726 1.00 94.19 126 GLU A CA 1
ATOM 985 C C . GLU A 1 126 ? -20.571 -12.035 3.766 1.00 94.19 126 GLU A C 1
ATOM 987 O O . GLU A 1 126 ? -20.253 -11.624 4.882 1.00 94.19 126 GLU A O 1
ATOM 992 N N . LYS A 1 127 ? -20.251 -13.283 3.386 1.00 96.12 127 LYS A N 1
ATOM 993 C CA . LYS A 1 127 ? -19.482 -14.204 4.247 1.00 96.12 127 LYS A CA 1
ATOM 994 C C . LYS A 1 127 ? -18.112 -13.645 4.654 1.00 96.12 127 LYS A C 1
ATOM 996 O O . LYS A 1 127 ? -17.625 -13.961 5.738 1.00 96.12 127 LYS A O 1
ATOM 1001 N N . PHE A 1 128 ? -17.491 -12.838 3.792 1.00 96.06 128 PHE A N 1
ATOM 1002 C CA . PHE A 1 128 ? -16.222 -12.177 4.069 1.00 96.06 128 PHE A CA 1
ATOM 1003 C C . PHE A 1 128 ? -16.407 -11.096 5.132 1.00 96.06 128 PHE A C 1
ATOM 1005 O O . PHE A 1 128 ? -15.710 -11.149 6.141 1.00 96.06 128 PHE A O 1
ATOM 1012 N N . HIS A 1 129 ? -17.389 -10.200 4.978 1.00 94.44 129 HIS A N 1
ATOM 1013 C CA . HIS A 1 129 ? -17.677 -9.164 5.979 1.00 94.44 129 HIS A CA 1
ATOM 1014 C C . HIS A 1 129 ? -17.972 -9.768 7.354 1.00 94.44 129 HIS A C 1
ATOM 1016 O O . HIS A 1 129 ? -17.367 -9.365 8.345 1.00 94.44 129 HIS A O 1
ATOM 1022 N N . LYS A 1 130 ? -18.808 -10.814 7.419 1.00 95.19 130 LYS A N 1
ATOM 1023 C CA . LYS A 1 130 ? -19.084 -11.527 8.678 1.00 95.19 130 LYS A CA 1
ATOM 1024 C C . LYS A 1 130 ? -17.810 -12.067 9.329 1.00 95.19 130 LYS A C 1
ATOM 1026 O O . LYS A 1 130 ? -17.625 -11.932 10.539 1.00 95.19 130 LYS A O 1
ATOM 1031 N N . LYS A 1 131 ? -16.918 -12.674 8.536 1.00 96.69 131 LYS A N 1
ATOM 1032 C CA . LYS A 1 131 ? -15.639 -13.202 9.030 1.00 96.69 131 LYS A CA 1
ATOM 1033 C C . LYS A 1 131 ? -14.710 -12.079 9.494 1.00 96.69 131 LYS A C 1
ATOM 1035 O O . LYS A 1 131 ? -14.111 -12.217 10.557 1.00 96.69 131 LYS A O 1
ATOM 1040 N N . LEU A 1 132 ? -14.623 -10.988 8.735 1.00 94.44 132 LEU A N 1
ATOM 1041 C CA . LEU A 1 132 ? -13.812 -9.815 9.049 1.00 94.44 132 LEU A CA 1
ATOM 1042 C C . LEU A 1 132 ? -14.252 -9.185 10.373 1.00 94.44 132 LEU A C 1
ATOM 1044 O O . LEU A 1 132 ? -13.453 -9.115 11.302 1.00 94.44 132 LEU A O 1
ATOM 1048 N N . THR A 1 133 ? -15.532 -8.831 10.509 1.00 92.81 133 THR A N 1
ATOM 1049 C CA . THR A 1 133 ? -16.074 -8.217 11.731 1.00 92.81 133 THR A CA 1
ATOM 1050 C C . THR A 1 133 ? -15.909 -9.129 12.944 1.00 92.81 133 THR A C 1
ATOM 1052 O O . THR A 1 133 ? -15.495 -8.672 14.009 1.00 92.81 133 THR A O 1
ATOM 1055 N N . LYS A 1 134 ? -16.159 -10.440 12.791 1.00 94.94 134 LYS A N 1
ATOM 1056 C CA . LYS A 1 134 ? -15.925 -11.421 13.863 1.00 94.94 134 LYS A CA 1
ATOM 1057 C C . LYS A 1 134 ? -14.461 -11.433 14.309 1.00 94.94 134 LYS A C 1
ATOM 1059 O O . LYS A 1 134 ? -14.191 -11.546 15.502 1.00 94.94 134 LYS A O 1
ATOM 1064 N N . HIS A 1 135 ? -13.525 -11.349 13.367 1.00 93.56 135 HIS A N 1
ATOM 1065 C CA . HIS A 1 135 ? -12.100 -11.393 13.671 1.00 93.56 135 HIS A CA 1
ATOM 1066 C C . HIS A 1 135 ? -11.610 -10.101 14.331 1.00 93.56 135 HIS A C 1
ATOM 1068 O O . HIS A 1 135 ? -10.903 -10.184 15.327 1.00 93.56 135 HIS A O 1
ATOM 1074 N N . LEU A 1 136 ? -12.030 -8.936 13.829 1.00 91.69 136 LEU A N 1
ATOM 1075 C CA . LEU A 1 136 ? -11.698 -7.633 14.415 1.00 91.69 136 LEU A CA 1
ATOM 1076 C C . LEU A 1 136 ? -12.207 -7.522 15.854 1.00 91.69 136 LEU A C 1
ATOM 1078 O O . LEU A 1 136 ? -11.440 -7.173 16.741 1.00 91.69 136 LEU A O 1
ATOM 1082 N N . LYS A 1 137 ? -13.454 -7.945 16.108 1.00 90.38 137 LYS A N 1
ATOM 1083 C CA . LYS A 1 137 ? -14.015 -7.997 17.465 1.00 90.38 137 LYS A CA 1
ATOM 1084 C C . LYS A 1 137 ? -13.210 -8.909 18.394 1.00 90.38 137 LYS A C 1
ATOM 1086 O O . LYS A 1 137 ? -13.023 -8.589 19.558 1.00 90.38 137 LYS A O 1
ATOM 1091 N N . ARG A 1 138 ? -12.736 -10.054 17.891 1.00 90.31 138 ARG A N 1
ATOM 1092 C CA . ARG A 1 138 ? -11.899 -10.980 18.672 1.00 90.31 138 ARG A CA 1
ATOM 1093 C C . ARG A 1 138 ? -10.530 -10.386 19.023 1.00 90.31 138 ARG A C 1
ATOM 1095 O O . ARG A 1 138 ? -9.950 -10.800 20.015 1.00 90.31 138 ARG A O 1
ATOM 1102 N N . LEU A 1 139 ? -10.022 -9.468 18.203 1.00 86.50 139 LEU A N 1
ATOM 1103 C CA . LEU A 1 139 ? -8.766 -8.747 18.426 1.00 86.50 139 LEU A CA 1
ATOM 1104 C C . LEU A 1 139 ? -8.961 -7.429 19.197 1.00 86.50 139 LEU A C 1
ATOM 1106 O O . LEU A 1 139 ? -8.031 -6.638 19.251 1.00 86.50 139 LEU A O 1
ATOM 1110 N N . ASP A 1 140 ? -10.160 -7.178 19.734 1.00 86.06 140 ASP A N 1
ATOM 1111 C CA . ASP A 1 140 ? -10.525 -5.930 20.422 1.00 86.06 140 ASP A CA 1
ATOM 1112 C C . ASP A 1 140 ? -10.309 -4.651 19.584 1.00 86.06 140 ASP A C 1
ATOM 1114 O O . ASP A 1 140 ? -10.085 -3.555 20.092 1.00 86.06 140 ASP A O 1
ATOM 1118 N N . VAL A 1 141 ? -10.408 -4.776 18.255 1.00 89.19 141 VAL A N 1
ATOM 1119 C CA . VAL A 1 141 ? -10.334 -3.625 17.351 1.00 89.19 141 VAL A CA 1
ATOM 1120 C C . VAL A 1 141 ? -11.678 -2.905 17.358 1.00 89.19 141 VAL A C 1
ATOM 1122 O O . VAL A 1 141 ? -12.701 -3.464 16.943 1.00 89.19 141 VAL A O 1
ATOM 1125 N N . LYS A 1 142 ? -11.680 -1.633 17.764 1.00 90.81 142 LYS A N 1
ATOM 1126 C CA . LYS A 1 142 ? -12.869 -0.780 17.701 1.00 90.81 142 LYS A CA 1
ATOM 1127 C C . LYS A 1 142 ? -13.096 -0.317 16.262 1.00 90.81 142 LYS A C 1
ATOM 1129 O O . LYS A 1 142 ? -12.222 0.271 15.632 1.00 90.81 142 LYS A O 1
ATOM 1134 N N . VAL A 1 143 ? -14.288 -0.570 15.734 1.00 92.88 143 VAL A N 1
ATOM 1135 C CA . VAL A 1 143 ? -14.656 -0.222 14.354 1.00 92.88 143 VAL A CA 1
ATOM 1136 C C . VAL A 1 143 ? -15.736 0.852 14.385 1.00 92.88 143 VAL A C 1
ATOM 1138 O O . VAL A 1 143 ? -16.809 0.630 14.942 1.00 92.88 143 VAL A O 1
ATOM 1141 N N . VAL A 1 144 ? -15.458 2.003 13.777 1.00 94.06 144 VAL A N 1
ATOM 1142 C CA . VAL A 1 144 ? -16.413 3.100 13.588 1.00 94.06 144 VAL A CA 1
ATOM 1143 C C . VAL A 1 144 ? -16.775 3.157 12.103 1.00 94.06 144 VAL A C 1
ATOM 1145 O O . VAL A 1 144 ? -15.898 3.354 11.265 1.00 94.06 144 VAL A O 1
ATOM 1148 N N . LEU A 1 145 ? -18.050 2.942 11.770 1.00 94.56 145 LEU A N 1
ATOM 1149 C CA . LEU A 1 145 ? -18.549 2.850 10.390 1.00 94.56 145 LEU A CA 1
ATOM 1150 C C . LEU A 1 145 ? -19.518 3.990 10.075 1.00 94.56 145 LEU A C 1
ATOM 1152 O O . LEU A 1 145 ? -20.271 4.446 10.933 1.00 94.56 145 LEU A O 1
ATOM 1156 N N . GLY A 1 146 ? -19.545 4.416 8.816 1.00 94.69 146 GLY A N 1
ATOM 1157 C CA . GLY A 1 146 ? -20.411 5.484 8.328 1.00 94.69 146 GLY A CA 1
ATOM 1158 C C . GLY A 1 146 ? -20.047 6.855 8.898 1.00 94.69 146 GLY A C 1
ATOM 1159 O O . GLY A 1 146 ? -20.909 7.737 8.959 1.00 94.69 146 GLY A O 1
ATOM 1160 N N . GLU A 1 147 ? -18.808 7.024 9.357 1.00 95.44 147 GLU A N 1
ATOM 1161 C CA . GLU A 1 147 ? -18.302 8.235 9.998 1.00 95.44 147 GLU A CA 1
ATOM 1162 C C . GLU A 1 147 ? -16.993 8.676 9.355 1.00 95.44 147 GLU A C 1
ATOM 1164 O O . GLU A 1 147 ? -16.163 7.872 8.943 1.00 95.44 147 GLU A O 1
ATOM 1169 N N . ARG A 1 148 ? -16.786 9.988 9.281 1.00 93.56 148 ARG A N 1
ATOM 1170 C CA . ARG A 1 148 ? -15.555 10.586 8.755 1.00 93.56 148 ARG A CA 1
ATOM 1171 C C . ARG A 1 148 ? -14.959 11.511 9.794 1.00 93.56 148 ARG A C 1
ATOM 1173 O O . ARG A 1 148 ? -15.705 12.160 10.521 1.00 93.56 148 ARG A O 1
ATOM 1180 N N . LEU A 1 149 ? -13.634 11.614 9.842 1.00 92.75 149 LEU A N 1
ATOM 1181 C CA . LEU A 1 149 ? -12.973 12.649 10.639 1.00 92.75 149 LEU A CA 1
ATOM 1182 C C . LEU A 1 149 ? -13.422 14.040 10.162 1.00 92.75 149 LEU A C 1
ATOM 1184 O O . LEU A 1 149 ? -13.509 14.274 8.957 1.00 92.75 149 LEU A O 1
ATOM 1188 N N . LYS A 1 150 ? -13.713 14.955 11.097 1.00 93.94 150 LYS A N 1
ATOM 1189 C CA . LYS A 1 150 ? -14.054 16.354 10.775 1.00 93.94 150 LYS A CA 1
ATOM 1190 C C . LYS A 1 150 ? -12.873 17.078 10.140 1.00 93.94 150 LYS A C 1
ATOM 1192 O O . LYS A 1 150 ? -13.040 17.779 9.150 1.00 93.94 150 LYS A O 1
ATOM 1197 N N . THR A 1 151 ? -11.691 16.874 10.711 1.00 89.50 151 THR A N 1
ATOM 1198 C CA . THR A 1 151 ? -10.433 17.380 10.169 1.00 89.50 151 THR A CA 1
ATOM 1199 C C . THR A 1 151 ? -9.754 16.253 9.413 1.00 89.50 151 THR A C 1
ATOM 1201 O O . THR A 1 151 ? -9.514 15.179 9.968 1.00 89.50 151 THR A O 1
ATOM 1204 N N . ARG A 1 152 ? -9.458 16.484 8.134 1.00 84.88 152 ARG A N 1
ATOM 1205 C CA . ARG A 1 152 ? -8.729 15.521 7.311 1.00 84.88 152 ARG A CA 1
ATOM 1206 C C . ARG A 1 152 ? -7.273 15.462 7.773 1.00 84.88 152 ARG A C 1
ATOM 1208 O O . ARG A 1 152 ? -6.605 16.489 7.817 1.00 84.88 152 ARG A O 1
ATOM 1215 N N . LEU A 1 153 ? -6.784 14.258 8.058 1.00 83.38 153 LEU A N 1
ATOM 1216 C CA . LEU A 1 153 ? -5.354 14.021 8.238 1.00 83.38 153 LEU A CA 1
ATOM 1217 C C . LEU A 1 153 ? -4.653 14.094 6.878 1.00 83.38 153 LEU A C 1
ATOM 1219 O O . LEU A 1 153 ? -5.146 13.539 5.892 1.00 83.38 153 LEU A O 1
ATOM 1223 N N . THR A 1 154 ? -3.517 14.784 6.829 1.00 80.50 154 THR A N 1
ATOM 1224 C CA . THR A 1 154 ? -2.683 14.931 5.625 1.00 80.50 154 THR A CA 1
ATOM 1225 C C . THR A 1 154 ? -1.463 14.013 5.642 1.00 80.50 154 THR A C 1
ATOM 1227 O O . THR A 1 154 ? -0.875 13.764 4.593 1.00 80.50 154 THR A O 1
ATOM 1230 N N . SER A 1 155 ? -1.102 13.475 6.807 1.00 75.44 155 SER A N 1
ATOM 1231 C CA . SER A 1 155 ? 0.025 12.566 6.997 1.00 75.44 155 SER A CA 1
ATOM 1232 C C . SER A 1 155 ? -0.226 11.593 8.150 1.00 75.44 155 SER A C 1
ATOM 1234 O O . SER A 1 155 ? -1.161 11.753 8.939 1.00 75.44 155 SER A O 1
ATOM 1236 N N . ASN A 1 156 ? 0.635 10.578 8.245 1.00 78.62 156 ASN A N 1
ATOM 1237 C CA . ASN A 1 156 ? 0.733 9.750 9.443 1.00 78.62 156 ASN A CA 1
ATOM 1238 C C . ASN A 1 156 ? 1.352 10.563 10.586 1.00 78.62 156 ASN A C 1
ATOM 1240 O O . ASN A 1 156 ? 2.193 11.431 10.346 1.00 78.62 156 ASN A O 1
ATOM 1244 N N . SER A 1 157 ? 0.974 10.247 11.820 1.00 76.50 157 SER A N 1
ATOM 1245 C CA . SER A 1 157 ? 1.478 10.911 13.024 1.00 76.50 157 SER A CA 1
ATOM 1246 C C . SER A 1 157 ? 1.636 9.906 14.168 1.00 76.50 157 SER A C 1
ATOM 1248 O O . SER A 1 157 ? 1.008 8.848 14.179 1.00 76.50 157 SER A O 1
ATOM 1250 N N . CYS A 1 158 ? 2.547 10.210 15.091 1.00 77.06 158 CYS A N 1
ATOM 1251 C CA . CYS A 1 158 ? 2.781 9.472 16.340 1.00 77.06 158 CYS A CA 1
ATOM 1252 C C . CYS A 1 158 ? 2.659 10.408 17.554 1.00 77.06 158 CYS A C 1
ATOM 1254 O O . CYS A 1 158 ? 3.271 10.181 18.596 1.00 77.06 158 CYS A O 1
ATOM 1256 N N . GLU A 1 159 ? 1.939 11.514 17.377 1.00 80.69 159 GLU A N 1
ATOM 1257 C CA . GLU A 1 159 ? 1.647 12.463 18.436 1.00 80.69 159 GLU A CA 1
ATOM 1258 C C . GLU A 1 159 ? 0.293 12.152 19.066 1.00 80.69 159 GLU A C 1
ATOM 1260 O O . GLU A 1 159 ? -0.657 11.718 18.401 1.00 80.69 159 GLU A O 1
ATOM 1265 N N . LYS A 1 160 ? 0.191 12.430 20.367 1.00 85.31 160 LYS A N 1
ATOM 1266 C CA . LYS A 1 160 ? -1.082 12.348 21.071 1.00 85.31 160 LYS A CA 1
ATOM 1267 C C . LYS A 1 160 ? -2.030 13.421 20.545 1.00 85.31 160 LYS A C 1
ATOM 1269 O O . LYS A 1 160 ? -1.744 14.611 20.631 1.00 85.31 160 LYS A O 1
ATOM 1274 N N . GLN A 1 161 ? -3.173 12.990 20.031 1.00 89.38 161 GLN A N 1
ATOM 1275 C CA . GLN A 1 161 ? -4.192 13.841 19.437 1.00 89.38 161 GLN A CA 1
ATOM 1276 C C . GLN A 1 161 ? -5.595 13.368 19.823 1.00 89.38 161 GLN A C 1
ATOM 1278 O O . GLN A 1 161 ? -5.878 12.170 19.910 1.00 89.38 161 GLN A O 1
ATOM 1283 N N . THR A 1 162 ? -6.497 14.333 19.995 1.00 94.06 162 THR A N 1
ATOM 1284 C CA . THR A 1 162 ? -7.935 14.090 20.135 1.00 94.06 162 THR A CA 1
ATOM 1285 C C . THR A 1 162 ? -8.622 14.413 18.811 1.00 94.06 162 THR A C 1
ATOM 1287 O O . THR A 1 162 ? -8.762 15.575 18.431 1.00 94.06 162 THR A O 1
ATOM 1290 N N . LEU A 1 163 ? -9.070 13.382 18.105 1.00 93.50 163 LEU A N 1
ATOM 1291 C CA . LEU A 1 163 ? -9.798 13.487 16.846 1.00 93.50 163 LEU A CA 1
ATOM 1292 C C . LEU A 1 163 ? -11.311 13.443 17.094 1.00 93.50 163 LEU A C 1
ATOM 1294 O O . LEU A 1 163 ? -11.795 12.869 18.071 1.00 93.50 163 LEU A O 1
ATOM 1298 N N . ARG A 1 164 ? -12.079 14.046 16.183 1.00 96.31 164 ARG A N 1
ATOM 1299 C CA . ARG A 1 164 ? -13.547 14.024 16.217 1.00 96.31 164 ARG A CA 1
ATOM 1300 C C . ARG A 1 164 ? -14.115 13.642 14.864 1.00 96.31 164 ARG A C 1
ATOM 1302 O O . ARG A 1 164 ? -13.657 14.146 13.836 1.00 96.31 164 ARG A O 1
ATOM 1309 N N . THR A 1 165 ? -15.146 12.808 14.862 1.00 96.31 165 THR A N 1
ATOM 1310 C CA . THR A 1 165 ? -15.881 12.464 13.643 1.00 96.31 165 THR A CA 1
ATOM 1311 C C . THR A 1 165 ? -17.033 13.431 13.375 1.00 96.31 165 THR A C 1
ATOM 1313 O O . THR A 1 165 ? -17.476 14.188 14.245 1.00 96.31 165 THR A O 1
ATOM 1316 N N . ASN A 1 166 ? -17.548 13.406 12.148 1.00 96.06 166 ASN A N 1
ATOM 1317 C CA . ASN A 1 166 ? -18.712 14.172 11.720 1.00 96.06 166 ASN A CA 1
ATOM 1318 C C . ASN A 1 166 ? -20.002 13.795 12.471 1.00 96.06 166 ASN A C 1
ATOM 1320 O O . ASN A 1 166 ? -2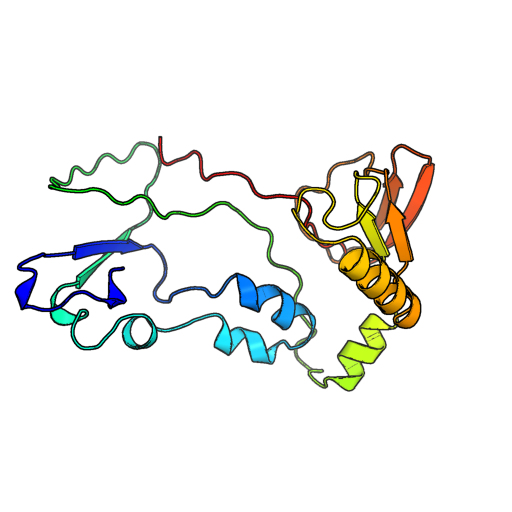0.906 14.623 12.521 1.00 96.06 166 ASN A O 1
ATOM 1324 N N . LYS A 1 167 ? -20.071 12.609 13.094 1.00 96.31 167 LYS A N 1
ATOM 1325 C CA . LYS A 1 167 ? -21.200 12.172 13.937 1.00 96.31 167 LYS A CA 1
ATOM 1326 C C . LYS A 1 167 ? -20.944 12.291 15.443 1.00 96.31 167 LYS A C 1
ATOM 1328 O O . LYS A 1 167 ? -21.769 11.864 16.238 1.00 96.31 167 LYS A O 1
ATOM 1333 N N . GLY A 1 168 ? -19.838 12.921 15.842 1.00 94.12 168 GLY A N 1
ATOM 1334 C CA . GLY A 1 168 ? -19.582 13.281 17.238 1.00 94.12 168 GLY A CA 1
ATOM 1335 C C . GLY A 1 168 ? -18.763 12.270 18.040 1.00 94.12 168 GLY A C 1
ATOM 1336 O O . GLY A 1 168 ? -18.480 12.546 19.203 1.00 94.12 168 GLY A O 1
ATOM 1337 N N . THR A 1 169 ? -18.313 11.164 17.440 1.00 95.06 169 THR A N 1
ATOM 1338 C CA . THR A 1 169 ? -17.372 10.242 18.088 1.00 95.06 169 THR A CA 1
ATOM 1339 C C . THR A 1 169 ? -16.065 10.972 18.393 1.00 95.06 169 THR A C 1
ATOM 1341 O O . THR A 1 169 ? -15.462 11.586 17.508 1.00 95.06 169 THR A O 1
ATOM 1344 N N . VAL A 1 170 ? -15.635 10.909 19.654 1.00 94.94 170 VAL A N 1
ATOM 1345 C CA . VAL A 1 170 ? -14.349 11.437 20.126 1.00 94.94 170 VAL A CA 1
ATOM 1346 C C . VAL A 1 170 ? -13.354 10.285 20.205 1.00 94.94 170 VAL A C 1
ATOM 1348 O O . VAL A 1 170 ? -13.677 9.213 20.720 1.00 94.94 170 VAL A O 1
ATOM 1351 N N . ILE A 1 171 ? -12.160 10.500 19.663 1.00 92.38 171 ILE A N 1
ATOM 1352 C CA . ILE A 1 171 ? -11.107 9.494 19.556 1.00 92.38 171 ILE A CA 1
ATOM 1353 C C . ILE A 1 171 ? -9.836 10.100 20.132 1.00 92.38 171 ILE A C 1
ATOM 1355 O O . ILE A 1 171 ? -9.319 11.073 19.591 1.00 92.38 171 ILE A O 1
ATOM 1359 N N . GLU A 1 172 ? -9.326 9.528 21.212 1.00 91.50 172 GLU A N 1
ATOM 1360 C CA . GLU A 1 172 ? -7.977 9.821 21.684 1.00 91.50 172 GLU A CA 1
ATOM 1361 C C . GLU A 1 172 ? -7.028 8.787 21.095 1.00 91.50 172 GLU A C 1
ATOM 1363 O O . GLU A 1 172 ? -7.309 7.591 21.130 1.00 91.50 172 GLU A O 1
ATOM 1368 N N . SER A 1 173 ? -5.936 9.253 20.501 1.00 87.12 173 SER A N 1
ATOM 1369 C CA . SER A 1 173 ? -4.944 8.388 19.868 1.00 87.12 173 SER A CA 1
ATOM 1370 C C . SER A 1 173 ? -3.562 9.001 20.003 1.00 87.12 173 SER A C 1
ATOM 1372 O O . SER A 1 173 ? -3.419 10.218 19.991 1.00 87.12 173 SER A O 1
ATOM 1374 N N . ASP A 1 174 ? -2.554 8.160 20.111 1.00 84.88 174 ASP A N 1
ATOM 1375 C CA . ASP A 1 174 ? -1.128 8.484 20.112 1.00 84.88 174 ASP A CA 1
ATOM 1376 C C . ASP A 1 174 ? -0.430 8.072 18.808 1.00 84.88 174 ASP A C 1
ATOM 1378 O O . ASP A 1 174 ? 0.686 8.505 18.543 1.00 84.88 174 ASP A O 1
ATOM 1382 N N . GLY A 1 175 ? -1.104 7.295 17.958 1.00 83.75 175 GLY A N 1
ATOM 1383 C CA . GLY A 1 175 ? -0.697 7.003 16.591 1.00 83.75 175 GLY A CA 1
ATOM 1384 C C . GLY A 1 175 ? -1.860 7.131 15.613 1.00 83.75 175 GLY A C 1
ATOM 1385 O O . GLY A 1 175 ? -2.967 6.656 15.867 1.00 83.75 175 GLY A O 1
ATOM 1386 N N . GLN A 1 176 ? -1.607 7.758 14.464 1.00 84.81 176 GLN A N 1
ATOM 1387 C CA . GLN A 1 176 ? -2.581 7.918 13.391 1.00 84.81 176 GLN A CA 1
ATOM 1388 C C . GLN A 1 176 ? -1.984 7.438 12.069 1.00 84.81 176 GLN A C 1
ATOM 1390 O O . GLN A 1 176 ? -0.970 7.957 11.598 1.00 84.81 176 GLN A O 1
ATOM 1395 N N . LEU A 1 177 ? -2.639 6.445 11.465 1.00 82.62 177 LEU A N 1
ATOM 1396 C CA . LEU A 1 177 ? -2.277 5.892 10.163 1.00 82.62 177 LEU A CA 1
ATOM 1397 C C . LEU A 1 177 ? -3.353 6.241 9.137 1.00 82.62 177 LEU A C 1
ATOM 1399 O O . LEU A 1 177 ? -4.503 5.814 9.244 1.00 82.62 177 LEU A O 1
ATOM 1403 N N . LEU A 1 178 ? -2.972 7.025 8.136 1.00 81.12 178 LEU A N 1
ATOM 1404 C CA . LEU A 1 178 ? -3.828 7.414 7.032 1.00 81.12 178 LEU A CA 1
ATOM 1405 C C . LEU A 1 178 ? -3.807 6.324 5.954 1.00 81.12 178 LEU A C 1
ATOM 1407 O O . LEU A 1 178 ? -2.858 6.206 5.183 1.00 81.12 178 LEU A O 1
ATOM 1411 N N . CYS A 1 179 ? -4.891 5.548 5.894 1.00 80.06 179 CYS A N 1
ATOM 1412 C CA . CYS A 1 179 ? -5.070 4.444 4.939 1.00 80.06 179 CYS A CA 1
ATOM 1413 C C . CYS A 1 179 ? -6.320 4.616 4.048 1.00 80.06 179 CYS A C 1
ATOM 1415 O O . CYS A 1 179 ? -6.814 3.648 3.481 1.00 80.06 179 CYS A O 1
ATOM 1417 N N . GLY A 1 180 ? -6.878 5.831 3.971 1.00 72.38 180 GLY A N 1
ATOM 1418 C CA . GLY A 1 180 ? -8.203 6.095 3.387 1.00 72.38 180 GLY A CA 1
ATOM 1419 C C . GLY A 1 180 ? -8.242 6.416 1.887 1.00 72.38 180 GLY A C 1
ATOM 1420 O O . GLY A 1 180 ? -9.311 6.765 1.388 1.00 72.38 180 GLY A O 1
ATOM 1421 N N . GLY A 1 181 ? -7.114 6.362 1.176 1.00 69.31 181 GLY A N 1
ATOM 1422 C CA . GLY A 1 181 ? -7.067 6.618 -0.265 1.00 69.31 181 GLY A CA 1
ATOM 1423 C C . GLY A 1 181 ? -5.680 6.994 -0.777 1.00 69.31 181 GLY A C 1
ATOM 1424 O O . GLY A 1 181 ? -4.780 7.285 0.009 1.00 69.31 181 GLY A O 1
ATOM 1425 N N . PHE A 1 182 ? -5.543 7.000 -2.101 1.00 69.62 182 PHE A N 1
ATOM 1426 C CA . PHE A 1 182 ? -4.355 7.440 -2.828 1.00 69.62 182 PHE A CA 1
ATOM 1427 C C . PHE A 1 182 ? -4.746 8.514 -3.845 1.00 69.62 182 PHE A C 1
ATOM 1429 O O . PHE A 1 182 ? -5.899 8.567 -4.281 1.00 69.62 182 PHE A O 1
ATOM 1436 N N . SER A 1 183 ? -3.787 9.354 -4.221 1.00 68.62 183 SER A N 1
ATOM 1437 C CA . SER A 1 183 ? -3.941 10.299 -5.328 1.00 68.62 183 SER A CA 1
ATOM 1438 C C . SER A 1 183 ? -3.000 9.900 -6.465 1.00 68.62 183 SER A C 1
ATOM 1440 O O . SER A 1 183 ? -1.844 9.565 -6.177 1.00 68.62 183 SER A O 1
ATOM 1442 N N . PRO A 1 184 ? -3.452 9.944 -7.733 1.00 69.31 184 PRO A N 1
ATOM 1443 C CA . PRO A 1 184 ? -2.566 9.782 -8.879 1.00 69.31 184 PRO A CA 1
ATOM 1444 C C . PRO A 1 184 ? -1.426 10.801 -8.845 1.00 69.31 184 PRO A C 1
ATOM 1446 O O . PRO A 1 184 ? -1.615 11.933 -8.394 1.00 69.31 184 PRO A O 1
ATOM 1449 N N . THR A 1 185 ? -0.257 10.415 -9.350 1.00 67.38 185 THR A N 1
ATOM 1450 C CA . THR A 1 185 ? 0.844 11.357 -9.573 1.00 67.38 185 THR A CA 1
ATOM 1451 C C . THR A 1 185 ? 0.476 12.278 -10.737 1.00 67.38 185 THR A C 1
ATOM 1453 O O . THR A 1 185 ? 0.406 11.835 -11.879 1.00 67.38 185 THR A O 1
ATOM 1456 N N . THR A 1 186 ? 0.201 13.552 -10.449 1.00 66.06 186 THR A N 1
ATOM 1457 C CA . THR A 1 186 ? -0.265 14.536 -11.446 1.00 66.06 186 THR A CA 1
ATOM 1458 C C . THR A 1 186 ? 0.864 15.261 -12.172 1.00 66.06 186 THR A C 1
ATOM 1460 O O . THR A 1 186 ? 0.595 15.997 -13.105 1.00 66.06 186 THR A O 1
ATOM 1463 N N . GLU A 1 187 ? 2.121 15.066 -11.770 1.00 64.38 187 GLU A N 1
ATOM 1464 C CA . GLU A 1 187 ? 3.293 15.738 -12.364 1.00 64.38 187 GLU A CA 1
ATOM 1465 C C . GLU A 1 187 ? 3.722 15.148 -13.724 1.00 64.38 187 GLU A C 1
ATOM 1467 O O . GLU A 1 187 ? 4.744 15.543 -14.276 1.00 64.38 187 GLU A O 1
ATOM 1472 N N . LEU A 1 188 ? 2.971 14.177 -14.249 1.00 56.16 188 LEU A N 1
ATOM 1473 C CA . LEU A 1 188 ? 3.321 13.393 -15.440 1.00 56.16 188 LEU A CA 1
ATOM 1474 C C . LEU A 1 188 ? 2.467 13.716 -16.670 1.00 56.16 188 LEU A C 1
ATOM 1476 O O . LEU A 1 188 ? 2.662 13.086 -17.709 1.00 56.16 188 LEU A O 1
ATOM 1480 N N . VAL A 1 189 ? 1.517 14.649 -16.541 1.00 43.16 189 VAL A N 1
ATOM 1481 C CA . VAL A 1 189 ? 0.612 15.100 -17.609 1.00 43.16 189 VAL A CA 1
ATOM 1482 C C . VAL A 1 189 ? 0.603 16.618 -17.659 1.00 43.16 189 VAL A C 1
ATOM 1484 O O . VAL A 1 189 ? 0.474 17.227 -16.574 1.00 43.16 189 VAL A O 1
#